Protein AF-B9LWJ5-F1 (afdb_monomer)

Radius of gyration: 24.06 Å; Cα contacts (8 Å, |Δi|>4): 286; chains: 1; bounding box: 57×57×71 Å

Solvent-accessible surface area (backbone atoms only — not comparable to full-atom values): 15628 Å² total; per-residue (Å²): 132,83,80,81,81,70,83,73,78,90,60,76,32,55,56,44,36,52,49,32,32,50,30,32,51,52,7,50,49,37,46,54,51,32,52,76,69,47,46,70,76,72,79,38,64,65,63,62,52,48,53,19,50,50,33,27,50,53,16,61,70,31,36,63,52,26,12,52,21,36,21,54,33,26,44,52,42,43,75,39,99,45,87,47,75,51,59,27,65,60,48,17,54,45,47,45,52,46,26,52,48,20,44,74,75,65,76,42,66,42,48,47,63,53,37,49,56,51,51,52,52,56,54,60,32,61,63,61,71,80,73,71,74,82,82,69,88,75,90,76,81,77,81,84,72,83,78,84,80,73,73,79,75,90,72,72,65,76,33,57,55,39,39,49,51,46,51,53,54,47,55,54,37,51,52,40,51,52,51,44,70,71,63,37,64,92,76,47,53,84,87,43,97,53,34,65,56,46,49,53,47,51,53,48,40,52,54,42,55,52,49,48,67,63,32,34,58,43,25,23,52,19,45,41,52,29,46,54,41,41,49,70,35,89,90,42,100,53,70,67,60,83,60,61,52,49,49,37,20,50,39,28,49,48,18,80,80,41,62,73,36,37,60,60,21,48,53,47,48,52,54,48,52,54,53,47,35,75,67,72,43,75,131

Structure (mmCIF, N/CA/C/O backbone):
data_AF-B9LWJ5-F1
#
_entry.id   AF-B9LWJ5-F1
#
loop_
_atom_site.group_PDB
_atom_site.id
_atom_site.type_symbol
_atom_site.label_atom_id
_atom_site.label_alt_id
_atom_site.label_comp_id
_atom_site.label_asym_id
_atom_site.label_entity_id
_atom_site.label_seq_id
_atom_site.pdbx_PDB_ins_code
_atom_site.Cartn_x
_atom_site.Cartn_y
_atom_site.Cartn_z
_atom_site.occupancy
_atom_site.B_iso_or_equiv
_atom_site.auth_seq_id
_atom_site.auth_comp_id
_atom_site.auth_asym_id
_atom_site.auth_atom_id
_atom_site.pdbx_PDB_model_num
ATOM 1 N N . MET A 1 1 ? -9.017 26.280 38.009 1.00 47.59 1 MET A N 1
ATOM 2 C CA . MET A 1 1 ? -8.284 25.833 36.803 1.00 47.59 1 MET A CA 1
ATOM 3 C C . MET A 1 1 ? -9.255 25.052 35.931 1.00 47.59 1 MET A C 1
ATOM 5 O O . MET A 1 1 ? -9.563 23.915 36.264 1.00 47.59 1 MET A O 1
ATOM 9 N N . SER A 1 2 ? -9.802 25.686 34.892 1.00 48.81 2 SER A N 1
ATOM 10 C CA . SER A 1 2 ? -10.657 25.013 33.906 1.00 48.81 2 SER A CA 1
ATOM 11 C C . SER A 1 2 ? -9.801 24.045 33.083 1.00 48.81 2 SER A C 1
ATOM 13 O O . SER A 1 2 ? -8.730 24.425 32.603 1.00 48.81 2 SER A O 1
ATOM 15 N N . LYS A 1 3 ? -10.220 22.778 32.976 1.00 46.12 3 LYS A N 1
ATOM 16 C CA . LYS A 1 3 ? -9.583 21.806 32.081 1.00 46.12 3 LYS A CA 1
ATOM 17 C C . LYS A 1 3 ? -9.910 22.228 30.653 1.00 46.12 3 LYS A C 1
ATOM 19 O O . LYS A 1 3 ? -11.057 22.170 30.232 1.00 46.12 3 LYS A O 1
ATOM 24 N N . MET A 1 4 ? -8.883 22.651 29.927 1.00 43.28 4 MET A N 1
ATOM 25 C CA . MET A 1 4 ? -8.963 22.985 28.511 1.00 43.28 4 MET A CA 1
ATOM 26 C C . MET A 1 4 ? -9.326 21.709 27.731 1.00 43.28 4 MET A C 1
ATOM 28 O O . MET A 1 4 ? -8.464 20.869 27.464 1.00 43.28 4 MET A O 1
ATOM 32 N N . ASN A 1 5 ? -10.610 21.527 27.417 1.00 50.06 5 ASN A N 1
ATOM 33 C CA . ASN A 1 5 ? -11.071 20.448 26.549 1.00 50.06 5 ASN A CA 1
ATOM 34 C C . ASN A 1 5 ? -10.672 20.798 25.115 1.00 50.06 5 ASN A C 1
ATOM 36 O O . ASN A 1 5 ? -11.413 21.428 24.368 1.00 50.06 5 ASN A O 1
ATOM 40 N N . THR A 1 6 ? -9.453 20.420 24.743 1.00 54.09 6 THR A N 1
ATOM 41 C CA . THR A 1 6 ? -9.037 20.452 23.344 1.00 54.09 6 THR A CA 1
ATOM 42 C C . THR A 1 6 ? -9.902 19.459 22.575 1.00 54.09 6 THR A C 1
ATOM 44 O O . THR A 1 6 ? -9.922 18.269 22.892 1.00 54.09 6 THR A O 1
ATOM 47 N N . ILE A 1 7 ? -10.647 19.941 21.576 1.00 58.06 7 ILE A N 1
ATOM 48 C CA . ILE A 1 7 ? -11.345 19.065 20.633 1.00 58.06 7 ILE A CA 1
ATOM 49 C C . ILE A 1 7 ? -10.263 18.308 19.872 1.00 58.06 7 ILE A C 1
ATOM 51 O O . ILE A 1 7 ? -9.593 18.849 18.990 1.00 58.06 7 ILE A O 1
ATOM 55 N N . ARG A 1 8 ? -10.035 17.057 20.268 1.00 61.31 8 ARG A N 1
ATOM 56 C CA . ARG A 1 8 ? -9.020 16.216 19.654 1.00 61.31 8 ARG A CA 1
ATOM 57 C C . ARG A 1 8 ? -9.641 15.523 18.454 1.00 61.31 8 ARG A C 1
ATOM 59 O O . ARG A 1 8 ? -10.481 14.640 18.591 1.00 61.31 8 ARG A O 1
ATOM 66 N N . LEU A 1 9 ? -9.237 15.950 17.264 1.00 72.56 9 LEU A N 1
ATOM 67 C CA . LEU A 1 9 ? -9.574 15.251 16.034 1.00 72.56 9 LEU A CA 1
ATOM 68 C C . LEU A 1 9 ? -8.760 13.944 15.966 1.00 72.56 9 LEU A C 1
ATOM 70 O O . LEU A 1 9 ? -7.665 13.915 15.400 1.00 72.56 9 LEU A O 1
ATOM 74 N N . ASP A 1 10 ? -9.288 12.870 16.556 1.00 76.25 10 ASP A N 1
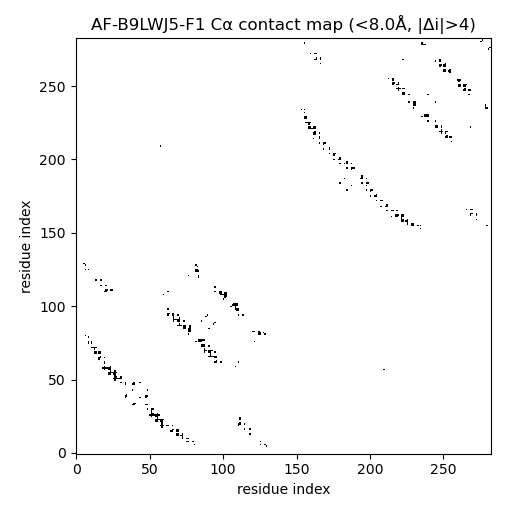ATOM 75 C CA . ASP A 1 10 ? -8.662 11.539 16.611 1.00 76.25 10 ASP A CA 1
ATOM 76 C C . ASP A 1 10 ? -8.815 10.776 15.276 1.00 76.25 10 ASP A C 1
ATOM 78 O O . ASP A 1 10 ? -9.355 9.675 15.191 1.00 76.25 10 ASP A O 1
ATOM 82 N N . SER A 1 11 ? -8.317 11.360 14.187 1.00 81.38 11 SER A N 1
ATOM 83 C CA . SER A 1 11 ? -8.122 10.651 12.920 1.00 81.38 11 SER A CA 1
ATOM 84 C C . SER A 1 11 ? -6.639 10.595 12.608 1.00 81.38 11 SER A C 1
ATOM 86 O O . SER A 1 11 ? -6.012 11.638 12.456 1.00 81.38 11 SER A O 1
ATOM 88 N N . ASN A 1 12 ? -6.092 9.388 12.455 1.00 90.06 12 ASN A N 1
ATOM 89 C CA . ASN A 1 12 ? -4.723 9.154 11.981 1.00 90.06 12 ASN A CA 1
ATOM 90 C C . ASN A 1 12 ? -4.654 8.980 10.452 1.00 90.06 12 ASN A C 1
ATOM 92 O O . ASN A 1 12 ? -3.578 8.788 9.893 1.00 90.06 12 ASN A O 1
ATOM 96 N N . TRP A 1 13 ? -5.785 9.052 9.747 1.00 91.00 13 TRP A N 1
ATOM 97 C CA . TRP A 1 13 ? -5.831 8.849 8.296 1.00 91.00 13 TRP A CA 1
ATOM 98 C C . TRP A 1 13 ? -5.059 9.919 7.512 1.00 91.00 13 TRP A C 1
ATOM 100 O O . TRP A 1 13 ? -4.583 9.648 6.410 1.00 91.00 13 TRP A O 1
ATOM 110 N N . TRP A 1 14 ? -4.835 11.096 8.105 1.00 92.19 14 TRP A N 1
ATOM 111 C CA . TRP A 1 14 ? -4.021 12.160 7.515 1.00 92.19 14 TRP A CA 1
ATOM 112 C C . TRP A 1 14 ? -2.577 11.738 7.182 1.00 92.19 14 TRP A C 1
ATOM 114 O O . TRP A 1 14 ? -1.989 12.314 6.269 1.00 92.19 14 TRP A O 1
ATOM 124 N N . TYR A 1 15 ? -2.003 10.715 7.835 1.00 89.06 15 TYR A N 1
ATOM 125 C CA . TYR A 1 15 ? -0.685 10.191 7.446 1.00 89.06 15 TYR A CA 1
ATOM 126 C C . TYR A 1 15 ? -0.703 9.632 6.019 1.00 89.06 15 TYR A C 1
ATOM 128 O O . TYR A 1 15 ? 0.190 9.922 5.225 1.00 89.06 15 TYR A O 1
ATOM 136 N N . GLY A 1 16 ? -1.754 8.889 5.662 1.00 85.25 16 GLY A N 1
ATOM 137 C CA . GLY A 1 16 ? -1.937 8.371 4.305 1.00 85.25 16 GLY A CA 1
ATOM 138 C C . GLY A 1 16 ? -2.254 9.459 3.276 1.00 85.25 16 GLY A C 1
ATOM 139 O O . GLY A 1 16 ? -2.036 9.254 2.087 1.00 85.25 16 GLY A O 1
ATOM 140 N N . VAL A 1 17 ? -2.698 10.635 3.730 1.00 92.81 17 VAL A N 1
ATOM 141 C CA . VAL A 1 17 ? -2.830 11.840 2.897 1.00 92.81 17 VAL A CA 1
ATOM 142 C C . VAL A 1 17 ? -1.467 12.506 2.664 1.00 92.81 17 VAL A C 1
ATOM 144 O O . VAL A 1 17 ? -1.194 12.978 1.566 1.00 92.81 17 VAL A O 1
ATOM 147 N N . ALA A 1 18 ? -0.601 12.544 3.678 1.00 92.62 18 ALA A N 1
ATOM 148 C CA . ALA A 1 18 ? 0.668 13.272 3.634 1.00 92.62 18 ALA A CA 1
ATOM 149 C C . ALA A 1 18 ? 1.831 12.488 3.001 1.00 92.62 18 ALA A C 1
ATOM 151 O O . ALA A 1 18 ? 2.700 13.089 2.375 1.00 92.62 18 ALA A O 1
ATOM 152 N N . ILE A 1 19 ? 1.876 11.161 3.149 1.00 88.06 19 ILE A N 1
ATOM 153 C CA . ILE A 1 19 ? 3.013 10.343 2.689 1.00 88.06 19 ILE A CA 1
ATOM 154 C C . ILE A 1 19 ? 3.155 10.325 1.154 1.00 88.06 19 ILE A C 1
ATOM 156 O O . ILE A 1 19 ? 4.244 10.632 0.666 1.00 88.06 19 ILE A O 1
ATOM 160 N N . PRO A 1 20 ? 2.107 10.017 0.363 1.00 87.56 20 PRO A N 1
ATOM 161 C CA . PRO A 1 20 ? 2.232 9.940 -1.094 1.00 87.56 20 PRO A CA 1
ATOM 162 C C . PRO A 1 20 ? 2.747 11.227 -1.776 1.00 87.56 20 PRO A C 1
ATOM 164 O O . PRO A 1 20 ? 3.655 11.112 -2.600 1.00 87.56 20 PRO A O 1
ATOM 167 N N . PRO A 1 21 ? 2.284 12.450 -1.430 1.00 86.62 21 PRO A N 1
ATOM 168 C CA . PRO A 1 21 ? 2.797 13.673 -2.055 1.00 86.62 21 PRO A CA 1
ATOM 169 C C . PRO A 1 21 ? 4.237 13.990 -1.635 1.00 86.62 21 PRO A C 1
ATOM 171 O O . PRO A 1 21 ? 4.986 14.565 -2.419 1.00 86.62 21 PRO A O 1
ATOM 174 N N . VAL A 1 22 ? 4.662 13.598 -0.427 1.00 87.31 22 VAL A N 1
ATOM 175 C CA . VAL A 1 22 ? 6.069 13.725 -0.012 1.00 87.31 22 VAL A CA 1
ATOM 176 C C . VAL A 1 22 ? 6.956 12.809 -0.851 1.00 87.31 22 VAL A C 1
ATOM 178 O O . VAL A 1 22 ? 8.000 13.250 -1.324 1.00 87.31 22 VAL A O 1
ATOM 181 N N . LEU A 1 23 ? 6.536 11.563 -1.090 1.00 83.81 23 LEU A N 1
ATOM 182 C CA . LEU A 1 23 ? 7.259 10.643 -1.973 1.00 83.81 23 LEU A CA 1
ATOM 183 C C . LEU A 1 23 ? 7.333 11.182 -3.406 1.00 83.81 23 LEU A C 1
ATOM 185 O O . LEU A 1 23 ? 8.392 11.130 -4.027 1.00 83.81 23 LEU A O 1
ATOM 189 N N . GLU A 1 24 ? 6.244 11.765 -3.909 1.00 86.12 24 GLU A N 1
ATOM 190 C CA . GLU A 1 24 ? 6.237 12.415 -5.219 1.00 86.12 24 GLU A CA 1
ATOM 191 C C . GLU A 1 24 ? 7.237 13.581 -5.288 1.00 86.12 24 GLU A C 1
ATOM 193 O O . GLU A 1 24 ? 8.034 13.648 -6.223 1.00 86.12 24 GLU A O 1
ATOM 198 N N . LEU A 1 25 ? 7.260 14.460 -4.279 1.00 86.69 25 LEU A N 1
ATOM 199 C CA . LEU A 1 25 ? 8.201 15.584 -4.211 1.00 86.69 25 LEU A CA 1
ATOM 200 C C . LEU A 1 25 ? 9.658 15.123 -4.111 1.00 86.69 25 LEU A C 1
ATOM 202 O O . LEU A 1 25 ? 10.519 15.667 -4.801 1.00 86.69 25 LEU A O 1
ATOM 206 N N . VAL A 1 26 ? 9.945 14.124 -3.273 1.00 82.69 26 VAL A N 1
ATOM 207 C CA . VAL A 1 26 ? 11.302 13.586 -3.096 1.00 82.69 26 VAL A CA 1
ATOM 208 C C . VAL A 1 26 ? 11.767 12.869 -4.362 1.00 82.69 26 VAL A C 1
ATOM 210 O O . VAL A 1 26 ? 12.881 13.105 -4.826 1.00 82.69 26 VAL A O 1
ATOM 213 N N . GLY A 1 27 ? 10.915 12.030 -4.954 1.00 85.31 27 GLY A N 1
ATOM 214 C CA . GLY A 1 27 ? 11.225 11.307 -6.183 1.00 85.31 27 GLY A CA 1
ATOM 215 C C . GLY A 1 27 ? 11.389 12.237 -7.382 1.00 85.31 27 GLY A C 1
ATOM 216 O O . GLY A 1 27 ? 12.428 12.231 -8.039 1.00 85.31 27 GLY A O 1
ATOM 217 N N . GLY A 1 28 ? 10.401 13.097 -7.636 1.00 85.06 28 GLY A N 1
ATOM 218 C CA . GLY A 1 28 ? 10.436 14.067 -8.731 1.00 85.06 28 GLY A CA 1
ATOM 219 C C . GLY A 1 28 ? 11.565 15.088 -8.574 1.00 85.06 28 GLY A C 1
ATOM 220 O O . GLY A 1 28 ? 12.318 15.332 -9.518 1.00 85.06 28 GLY A O 1
ATOM 221 N N . GLY A 1 29 ? 11.747 15.630 -7.367 1.00 82.94 29 GLY A N 1
ATOM 222 C CA . GLY A 1 29 ? 12.848 16.537 -7.045 1.00 82.94 29 GLY A CA 1
ATOM 223 C C . GLY A 1 29 ? 14.217 15.882 -7.228 1.00 82.94 29 GLY A C 1
ATOM 224 O O . GLY A 1 29 ? 15.104 16.485 -7.829 1.00 82.94 29 GLY A O 1
ATOM 225 N N . GLY A 1 30 ? 14.374 14.628 -6.793 1.00 81.56 30 GLY A N 1
ATOM 226 C CA . GLY A 1 30 ? 15.604 13.861 -6.981 1.00 81.56 30 GLY A CA 1
ATOM 227 C C . GLY A 1 30 ? 15.965 13.663 -8.455 1.00 81.56 30 GLY A C 1
ATOM 228 O O . GLY A 1 30 ? 17.116 13.882 -8.827 1.00 81.56 30 GLY A O 1
ATOM 229 N N . ILE A 1 31 ? 14.986 13.339 -9.312 1.00 84.06 31 ILE A N 1
ATOM 230 C CA . ILE A 1 31 ? 15.198 13.222 -10.767 1.00 84.06 31 ILE A CA 1
ATOM 231 C C . ILE A 1 31 ? 15.621 14.569 -11.366 1.00 84.06 31 ILE A C 1
ATOM 233 O O . ILE A 1 31 ? 16.576 14.626 -12.140 1.00 84.06 31 ILE A O 1
ATOM 237 N N . LEU A 1 32 ? 14.943 15.663 -11.000 1.00 86.12 32 LEU A N 1
ATOM 238 C CA . LEU A 1 32 ? 15.256 17.001 -11.513 1.00 86.12 32 LEU A CA 1
ATOM 239 C C . LEU A 1 32 ? 16.662 17.462 -11.114 1.00 86.12 32 LEU A C 1
ATOM 241 O O . LEU A 1 32 ? 17.387 18.011 -11.946 1.00 86.12 32 LEU A O 1
ATOM 245 N N . VAL A 1 33 ? 17.057 17.233 -9.860 1.00 83.25 33 VAL A N 1
ATOM 246 C CA . VAL A 1 33 ? 18.401 17.556 -9.364 1.00 83.25 33 VAL A CA 1
ATOM 247 C C . VAL A 1 33 ? 19.451 16.708 -10.079 1.00 83.25 33 VAL A C 1
ATOM 249 O O . VAL A 1 33 ? 20.421 17.263 -10.591 1.00 83.25 33 VAL A O 1
ATOM 252 N N . ALA A 1 34 ? 19.241 15.392 -10.187 1.00 81.56 34 ALA A N 1
ATOM 253 C CA . ALA A 1 34 ? 20.162 14.499 -10.888 1.00 81.56 34 ALA A CA 1
ATOM 254 C C . ALA A 1 34 ? 20.340 14.897 -12.363 1.00 81.56 34 ALA A C 1
ATOM 256 O O . ALA A 1 34 ? 21.464 14.933 -12.861 1.00 81.56 34 ALA A O 1
ATOM 257 N N . GLY A 1 35 ? 19.250 15.266 -13.042 1.00 83.31 35 GLY A N 1
ATOM 258 C CA . GLY A 1 35 ? 19.292 15.764 -14.415 1.00 83.31 35 GLY A CA 1
ATOM 259 C C . GLY A 1 35 ? 20.057 17.082 -14.548 1.00 83.31 35 GLY A C 1
ATOM 260 O O . GLY A 1 35 ? 20.912 17.203 -15.422 1.00 83.31 35 GLY A O 1
ATOM 261 N N . ARG A 1 36 ? 19.810 18.057 -13.660 1.00 86.38 36 ARG A N 1
ATOM 262 C CA . ARG A 1 36 ? 20.513 19.357 -13.677 1.00 86.38 36 ARG A CA 1
ATOM 263 C C . ARG A 1 36 ? 22.007 19.244 -13.399 1.00 86.38 36 ARG A C 1
ATOM 265 O O . ARG A 1 36 ? 22.771 20.053 -13.911 1.00 86.38 36 ARG A O 1
ATOM 272 N N . LEU A 1 37 ? 22.413 18.269 -12.592 1.00 85.62 37 LEU A N 1
ATOM 273 C CA . LEU A 1 37 ? 23.815 18.015 -12.270 1.00 85.62 37 LEU A CA 1
ATOM 274 C C . LEU A 1 37 ? 24.537 17.169 -13.335 1.00 85.62 37 LEU A C 1
ATOM 276 O O . LEU A 1 37 ? 25.689 16.809 -13.126 1.00 85.62 37 LEU A O 1
ATOM 280 N N . GLY A 1 38 ? 23.873 16.814 -14.443 1.00 82.94 38 GLY A N 1
ATOM 281 C CA . GLY A 1 38 ? 24.451 15.966 -15.493 1.00 82.94 38 GLY A CA 1
ATOM 282 C C . GLY A 1 38 ? 24.614 14.495 -15.095 1.00 82.94 38 GLY A C 1
ATOM 283 O O . GLY A 1 38 ? 25.039 13.679 -15.908 1.00 82.94 38 GLY A O 1
ATOM 284 N N . LEU A 1 39 ? 24.197 14.112 -13.882 1.00 80.00 39 LEU A N 1
ATOM 285 C CA . LEU A 1 39 ? 24.422 12.775 -13.327 1.00 80.00 39 LEU A CA 1
ATOM 286 C C . LEU A 1 39 ? 23.722 11.670 -14.117 1.00 80.00 39 LEU A C 1
ATOM 288 O O . LEU A 1 39 ? 24.104 10.524 -13.971 1.00 80.00 39 LEU A O 1
ATOM 292 N N . ILE A 1 40 ? 22.713 12.000 -14.930 1.00 74.62 40 ILE A N 1
ATOM 293 C CA . ILE A 1 40 ? 21.940 11.050 -15.745 1.00 74.62 40 ILE A CA 1
ATOM 294 C C . ILE A 1 40 ? 22.639 10.728 -17.082 1.00 74.62 40 ILE A C 1
ATOM 296 O O . ILE A 1 40 ? 22.390 9.670 -17.654 1.00 74.62 40 ILE A O 1
ATOM 300 N N . GLN A 1 41 ? 23.510 11.610 -17.587 1.00 74.44 41 GLN A N 1
ATOM 301 C CA . GLN A 1 41 ? 24.093 11.497 -18.934 1.00 74.44 41 GLN A CA 1
ATOM 302 C C . GLN A 1 41 ? 25.464 10.791 -18.953 1.00 74.44 41 GLN A C 1
ATOM 304 O O . GLN A 1 41 ? 25.787 10.129 -19.937 1.00 74.44 41 GLN A O 1
ATOM 309 N N . ASP A 1 42 ? 26.220 10.827 -17.851 1.00 60.59 42 ASP A N 1
ATOM 310 C CA . ASP A 1 42 ? 27.640 10.426 -17.821 1.00 60.59 42 ASP A CA 1
ATOM 311 C C . ASP A 1 42 ? 27.905 9.006 -17.285 1.00 60.59 42 ASP A C 1
ATOM 313 O O . ASP A 1 42 ? 28.755 8.793 -16.422 1.00 60.59 42 ASP A O 1
ATOM 317 N N . GLY A 1 43 ? 27.174 7.991 -17.758 1.00 57.78 43 GLY A N 1
ATOM 318 C CA . GLY A 1 43 ? 27.346 6.626 -17.224 1.00 57.78 43 GLY A CA 1
ATOM 319 C C . GLY A 1 43 ? 26.957 6.529 -15.742 1.00 57.78 43 GLY A C 1
ATOM 320 O O . GLY A 1 43 ? 27.577 5.796 -14.972 1.00 57.78 43 GLY A O 1
ATOM 321 N N . ALA A 1 44 ? 25.938 7.314 -15.376 1.00 58.12 44 ALA A N 1
ATOM 322 C CA . ALA A 1 44 ? 25.303 7.426 -14.072 1.00 58.12 44 ALA A CA 1
ATOM 323 C C . ALA A 1 44 ? 25.393 6.144 -13.240 1.00 58.12 44 ALA A C 1
ATOM 325 O O . ALA A 1 44 ? 24.967 5.077 -13.692 1.00 58.12 44 ALA A O 1
ATOM 326 N N . ASN A 1 45 ? 25.835 6.256 -11.981 1.00 72.94 45 ASN A N 1
ATOM 327 C CA . ASN A 1 45 ? 25.589 5.194 -11.009 1.00 72.94 45 ASN A CA 1
ATOM 328 C C . ASN A 1 45 ? 24.081 4.880 -11.046 1.00 72.94 45 ASN A C 1
ATOM 330 O O . ASN A 1 45 ? 23.300 5.794 -10.764 1.00 72.94 45 ASN A O 1
ATOM 334 N N . PRO A 1 46 ? 23.655 3.640 -11.357 1.00 69.38 46 PRO A N 1
ATOM 335 C CA . PRO A 1 46 ? 22.243 3.290 -11.507 1.00 69.38 46 PRO A CA 1
ATOM 336 C C . PRO A 1 46 ? 21.372 3.759 -10.335 1.00 69.38 46 PRO A C 1
ATOM 338 O O . PRO A 1 46 ? 20.211 4.116 -10.521 1.00 69.38 46 PRO A O 1
ATOM 341 N N . LEU A 1 47 ? 21.945 3.846 -9.130 1.00 68.94 47 LEU A N 1
ATOM 342 C CA . LEU A 1 47 ? 21.272 4.329 -7.924 1.00 68.94 47 LEU A CA 1
ATOM 343 C C . LEU A 1 47 ? 20.779 5.783 -8.019 1.00 68.94 47 LEU A C 1
ATOM 345 O O . LEU A 1 47 ? 19.756 6.105 -7.419 1.00 68.94 47 LEU A O 1
ATOM 349 N N . THR A 1 48 ? 21.450 6.646 -8.790 1.00 74.00 48 THR A N 1
ATOM 350 C CA . THR A 1 48 ? 21.062 8.064 -8.960 1.00 74.00 48 THR A CA 1
ATOM 351 C C . THR A 1 48 ? 19.737 8.247 -9.694 1.00 74.00 48 THR A C 1
ATOM 353 O O . THR A 1 48 ? 19.062 9.249 -9.477 1.00 74.00 48 THR A O 1
ATOM 356 N N . ILE A 1 49 ? 19.329 7.271 -10.507 1.00 73.25 49 ILE A N 1
ATOM 357 C CA . ILE A 1 49 ? 18.032 7.265 -11.198 1.00 73.25 49 ILE A CA 1
ATOM 358 C C . ILE A 1 49 ? 17.063 6.319 -10.489 1.00 73.25 49 ILE A C 1
ATOM 360 O O . ILE A 1 49 ? 15.888 6.645 -10.327 1.00 73.25 49 ILE A O 1
ATOM 364 N N . LEU A 1 50 ? 17.553 5.164 -10.026 1.00 72.38 50 LEU A N 1
ATOM 365 C CA . LEU A 1 50 ? 16.716 4.143 -9.403 1.00 72.38 50 LEU A CA 1
ATOM 366 C C . LEU A 1 50 ? 16.070 4.629 -8.108 1.00 72.38 50 LEU A C 1
ATOM 368 O O . LEU A 1 50 ? 14.880 4.404 -7.937 1.00 72.38 50 LEU A O 1
ATOM 372 N N . VAL A 1 51 ? 16.795 5.306 -7.210 1.00 75.06 51 VAL A N 1
ATOM 373 C CA . VAL A 1 51 ? 16.218 5.736 -5.922 1.00 75.06 51 VAL A CA 1
ATOM 374 C C . VAL A 1 51 ? 15.142 6.818 -6.112 1.00 75.06 51 VAL A C 1
ATOM 376 O O . VAL A 1 51 ? 14.025 6.633 -5.615 1.00 75.06 51 VAL A O 1
ATOM 379 N N . PRO A 1 52 ? 15.390 7.913 -6.859 1.00 74.88 52 PRO A N 1
ATOM 380 C CA . PRO A 1 52 ? 14.351 8.906 -7.125 1.00 74.88 52 PRO A CA 1
ATOM 381 C C . PRO A 1 52 ? 13.196 8.347 -7.963 1.00 74.88 52 PRO A C 1
ATOM 383 O O . PRO A 1 52 ? 12.034 8.601 -7.649 1.00 74.88 52 PRO A O 1
ATOM 386 N N . GLY A 1 53 ? 13.498 7.528 -8.977 1.00 77.50 53 GLY A N 1
ATOM 387 C CA . GLY A 1 53 ? 12.495 6.861 -9.807 1.00 77.50 53 GLY A CA 1
ATOM 388 C C . GLY A 1 53 ? 11.599 5.924 -9.000 1.00 77.50 53 GLY A C 1
ATOM 389 O O . GLY A 1 53 ? 10.379 5.990 -9.118 1.00 77.50 53 GLY A O 1
ATOM 390 N N . PHE A 1 54 ? 12.182 5.113 -8.115 1.00 77.56 54 PHE A N 1
ATOM 391 C CA . PHE A 1 54 ? 11.449 4.245 -7.192 1.00 77.56 54 PHE A CA 1
ATOM 392 C C . PHE A 1 54 ? 10.540 5.055 -6.267 1.00 77.56 54 PHE A C 1
ATOM 394 O O . PHE A 1 54 ? 9.372 4.717 -6.097 1.00 77.56 54 PHE A O 1
ATOM 401 N N . THR A 1 55 ? 11.058 6.147 -5.700 1.00 75.56 55 THR A N 1
ATOM 402 C CA . THR A 1 55 ? 10.298 7.008 -4.783 1.00 75.56 55 THR A CA 1
ATOM 403 C C . THR A 1 55 ? 9.114 7.669 -5.498 1.00 75.56 55 THR A C 1
ATOM 405 O O . THR A 1 55 ? 8.000 7.672 -4.973 1.00 75.56 55 THR A O 1
ATOM 408 N N . LEU A 1 56 ? 9.324 8.156 -6.726 1.00 80.38 56 LEU A N 1
ATOM 409 C CA . LEU A 1 56 ? 8.273 8.752 -7.552 1.00 80.38 56 LEU A CA 1
ATOM 410 C C . LEU A 1 56 ? 7.191 7.726 -7.916 1.00 80.38 56 LEU A C 1
ATOM 412 O O . LEU A 1 56 ? 5.999 7.998 -7.768 1.00 80.38 56 LEU A O 1
ATOM 416 N N . LEU A 1 57 ? 7.604 6.533 -8.350 1.00 79.19 57 LEU A N 1
ATOM 417 C CA . LEU A 1 57 ? 6.688 5.438 -8.660 1.00 79.19 57 LEU A CA 1
ATOM 418 C C . LEU A 1 57 ? 5.879 5.025 -7.428 1.00 79.19 57 LEU A C 1
ATOM 420 O O . LEU A 1 57 ? 4.664 4.878 -7.526 1.00 79.19 57 LEU A O 1
ATOM 424 N N . ALA A 1 58 ? 6.514 4.901 -6.260 1.00 78.62 58 ALA A N 1
ATOM 425 C CA . ALA A 1 58 ? 5.819 4.600 -5.011 1.00 78.62 58 ALA A CA 1
ATOM 426 C C . ALA A 1 58 ? 4.732 5.643 -4.690 1.00 78.62 58 ALA A C 1
ATOM 428 O O . ALA A 1 58 ? 3.621 5.264 -4.326 1.00 78.62 58 ALA A O 1
ATOM 429 N N . GLY A 1 59 ? 5.008 6.938 -4.890 1.00 79.00 59 GLY A N 1
ATOM 430 C CA . GLY A 1 59 ? 4.008 8.004 -4.746 1.00 79.00 59 GLY A CA 1
ATOM 431 C C . GLY A 1 59 ? 2.798 7.818 -5.672 1.00 79.00 59 GLY A C 1
ATOM 432 O O . GLY A 1 59 ? 1.657 7.877 -5.212 1.00 79.00 59 GLY A O 1
ATOM 433 N N . LEU A 1 60 ? 3.037 7.502 -6.950 1.00 81.31 60 LEU A N 1
ATOM 434 C CA . LEU A 1 60 ? 1.980 7.240 -7.937 1.00 81.31 60 LEU A CA 1
ATOM 435 C C . LEU A 1 60 ? 1.141 6.001 -7.585 1.00 81.31 60 LEU A C 1
ATOM 437 O O . LEU A 1 60 ? -0.086 6.035 -7.668 1.00 81.31 60 LEU A O 1
ATOM 441 N N . PHE A 1 61 ? 1.768 4.909 -7.144 1.00 77.44 61 PHE A N 1
ATOM 442 C CA . PHE A 1 61 ? 1.037 3.693 -6.759 1.00 77.44 61 PHE A CA 1
ATOM 443 C C . PHE A 1 61 ? 0.214 3.854 -5.491 1.00 77.44 61 PHE A C 1
ATOM 445 O O . PHE A 1 61 ? -0.753 3.119 -5.291 1.00 77.44 61 PHE A O 1
ATOM 452 N N . LEU A 1 62 ? 0.559 4.822 -4.648 1.00 83.75 62 LEU A N 1
ATOM 453 C CA . LEU A 1 62 ? -0.217 5.138 -3.464 1.00 83.75 62 LEU A CA 1
ATOM 454 C C . LEU A 1 62 ? -1.413 6.054 -3.754 1.00 83.75 62 LEU A C 1
ATOM 456 O O . LEU A 1 62 ? -2.144 6.338 -2.815 1.00 83.75 62 LEU A O 1
ATOM 460 N N . ILE A 1 63 ? -1.698 6.456 -5.003 1.00 85.62 63 ILE A N 1
ATOM 461 C CA . ILE A 1 63 ? -2.903 7.244 -5.349 1.00 85.62 63 ILE A CA 1
ATOM 462 C C . ILE A 1 63 ? -4.211 6.611 -4.817 1.00 85.62 63 ILE A C 1
ATOM 464 O O . ILE A 1 63 ? -5.016 7.332 -4.225 1.00 85.62 63 ILE A O 1
ATOM 468 N N . PRO A 1 64 ? -4.467 5.291 -4.943 1.00 83.06 64 PRO A N 1
ATOM 469 C CA . PRO A 1 64 ? -5.682 4.693 -4.385 1.00 83.06 64 PRO A CA 1
ATOM 470 C C . PRO A 1 64 ? -5.707 4.728 -2.852 1.00 83.06 64 PRO A C 1
ATOM 472 O O . PRO A 1 64 ? -6.752 4.971 -2.251 1.00 83.06 64 PRO A O 1
ATOM 475 N N . VAL A 1 65 ? -4.550 4.516 -2.214 1.00 84.12 65 VAL A N 1
ATOM 476 C CA . VAL A 1 65 ? -4.407 4.590 -0.751 1.00 84.12 65 VAL A CA 1
ATOM 477 C C . VAL A 1 65 ? -4.639 6.022 -0.276 1.00 84.12 65 VAL A C 1
ATOM 479 O O . VAL A 1 65 ? -5.422 6.231 0.643 1.00 84.12 65 VAL A O 1
ATOM 482 N N . PHE A 1 66 ? -4.042 7.002 -0.954 1.00 88.81 66 PHE A N 1
ATOM 483 C CA . PHE A 1 66 ? -4.265 8.430 -0.763 1.00 88.81 66 PHE A CA 1
ATOM 484 C C . PHE A 1 66 ? -5.757 8.759 -0.817 1.00 88.81 66 PHE A C 1
ATOM 486 O O . PHE A 1 66 ? -6.281 9.334 0.132 1.00 88.81 66 PHE A O 1
ATOM 493 N N . ALA A 1 67 ? -6.458 8.322 -1.866 1.00 90.62 67 ALA A N 1
ATOM 494 C CA . ALA A 1 67 ? -7.884 8.578 -2.037 1.00 90.62 67 ALA A CA 1
ATOM 495 C C . ALA A 1 67 ? -8.743 7.970 -0.915 1.00 90.62 67 ALA A C 1
ATOM 497 O O . ALA A 1 67 ? -9.641 8.633 -0.386 1.00 90.62 67 ALA A O 1
ATOM 498 N N . LEU A 1 68 ? -8.448 6.732 -0.502 1.00 86.81 68 LEU A N 1
ATOM 499 C CA . LEU A 1 68 ? -9.131 6.078 0.618 1.00 86.81 68 LEU A CA 1
ATOM 500 C C . LEU A 1 68 ? -8.859 6.791 1.945 1.00 86.81 68 LEU A C 1
ATOM 502 O O . LEU A 1 68 ? -9.795 7.083 2.689 1.00 86.81 68 LEU A O 1
ATOM 506 N N . CYS A 1 69 ? -7.597 7.100 2.241 1.00 90.81 69 CYS A N 1
ATOM 507 C CA . CYS A 1 69 ? -7.220 7.819 3.453 1.00 90.81 69 CYS A CA 1
ATOM 508 C C . CYS A 1 69 ? -7.871 9.200 3.503 1.00 90.81 69 CYS A C 1
ATOM 510 O O . CYS A 1 69 ? -8.379 9.596 4.546 1.00 90.81 69 CYS A O 1
ATOM 512 N N . LEU A 1 70 ? -7.927 9.900 2.375 1.00 94.62 70 LEU A N 1
ATOM 513 C CA . LEU A 1 70 ? -8.554 11.206 2.273 1.00 94.62 70 LEU A CA 1
ATOM 514 C C . LEU A 1 70 ? -10.082 11.123 2.436 1.00 94.62 70 LEU A C 1
ATOM 516 O O . LEU A 1 70 ? -10.667 11.971 3.102 1.00 94.62 70 LEU A O 1
ATOM 520 N N . PHE A 1 71 ? -10.735 10.078 1.912 1.00 94.38 71 PHE A N 1
ATOM 521 C CA . PHE A 1 71 ? -12.157 9.812 2.163 1.00 94.38 71 PHE A CA 1
ATOM 522 C C . PHE A 1 71 ? -12.446 9.575 3.651 1.00 94.38 71 PHE A C 1
ATOM 524 O O . PHE A 1 71 ? -13.358 10.190 4.209 1.00 94.38 71 PHE A O 1
ATOM 531 N N . PHE A 1 72 ? -11.686 8.686 4.299 1.00 93.62 72 PHE A N 1
ATOM 532 C CA . PHE A 1 72 ? -11.899 8.350 5.708 1.00 93.62 72 PHE A CA 1
ATOM 533 C C . PHE A 1 72 ? -11.549 9.510 6.640 1.00 93.62 72 PHE A C 1
ATOM 535 O O . PHE A 1 72 ? -12.303 9.766 7.579 1.00 93.62 72 PHE A O 1
ATOM 542 N N . ASP A 1 73 ? -10.473 10.248 6.359 1.00 95.00 73 ASP A N 1
ATOM 543 C CA . ASP A 1 73 ? -10.132 11.449 7.121 1.00 95.00 73 ASP A CA 1
ATOM 544 C C . ASP A 1 73 ? -11.210 12.526 6.951 1.00 95.00 73 ASP A C 1
ATOM 546 O O . ASP A 1 73 ? -11.676 13.078 7.943 1.00 95.00 73 ASP A O 1
ATOM 550 N N . ALA A 1 74 ? -11.698 12.759 5.726 1.00 95.12 74 ALA A N 1
ATOM 551 C CA . ALA A 1 74 ? -12.753 13.741 5.473 1.00 95.12 74 ALA A CA 1
ATOM 552 C C . ALA A 1 74 ? -14.059 13.358 6.174 1.00 95.12 74 ALA A C 1
ATOM 554 O O . ALA A 1 74 ? -14.760 14.217 6.701 1.00 95.12 74 ALA A O 1
ATOM 555 N N . ARG A 1 75 ? -14.394 12.064 6.216 1.00 93.88 75 ARG A N 1
ATOM 556 C CA . ARG A 1 75 ? -15.550 11.575 6.973 1.00 93.88 75 ARG A CA 1
ATOM 557 C C . ARG A 1 75 ? -15.395 11.850 8.466 1.00 93.88 75 ARG A C 1
ATOM 559 O O . ARG A 1 75 ? -16.348 12.329 9.069 1.00 93.88 75 ARG A O 1
ATOM 566 N N . ALA A 1 76 ? -14.218 11.589 9.032 1.00 90.88 76 ALA A N 1
ATOM 567 C CA . ALA A 1 76 ? -13.942 11.861 10.439 1.00 90.88 76 ALA A CA 1
ATOM 568 C C . ALA A 1 76 ? -14.012 13.365 10.759 1.00 90.88 76 ALA A C 1
ATOM 570 O O . ALA A 1 76 ? -14.618 13.749 11.752 1.00 90.88 76 ALA A O 1
ATOM 571 N N . VAL A 1 77 ? -13.463 14.221 9.890 1.00 92.56 77 VAL A N 1
ATOM 572 C CA . VAL A 1 77 ? -13.551 15.685 10.036 1.00 92.56 77 VAL A CA 1
ATOM 573 C C . VAL A 1 77 ? -14.998 16.168 9.947 1.00 92.56 77 VAL A C 1
ATOM 575 O O . VAL A 1 77 ? -15.420 16.958 10.781 1.00 92.56 77 VAL A O 1
ATOM 578 N N . ASN A 1 78 ? -15.785 15.661 8.998 1.00 92.62 78 ASN A N 1
ATOM 579 C CA . ASN A 1 78 ? -17.200 16.022 8.859 1.00 92.62 78 ASN A CA 1
ATOM 580 C C . ASN A 1 78 ? -18.040 15.613 10.086 1.00 92.62 78 ASN A C 1
ATOM 582 O O . ASN A 1 78 ? -18.980 16.302 10.459 1.00 92.62 78 ASN A O 1
ATOM 586 N N . GLN A 1 79 ? -17.692 14.501 10.735 1.00 90.62 79 GLN A N 1
ATOM 587 C CA . GLN A 1 79 ? -18.353 14.043 11.963 1.00 90.62 79 GLN A CA 1
ATOM 588 C C . GLN A 1 79 ? -17.882 14.783 13.226 1.00 90.62 79 GLN A C 1
ATOM 590 O O . GLN A 1 79 ? -18.433 14.560 14.300 1.00 90.62 79 GLN A O 1
ATOM 595 N N . SER A 1 80 ? -16.862 15.634 13.118 1.00 85.44 80 SER A N 1
ATOM 596 C CA . SER A 1 80 ? -16.314 16.391 14.243 1.00 85.44 80 SER A CA 1
ATOM 597 C C . SER A 1 80 ? -16.916 17.796 14.324 1.00 85.44 80 SER A C 1
ATOM 599 O O . SER A 1 80 ? -17.267 18.381 13.301 1.00 85.44 80 SER A O 1
ATOM 601 N N . ASN A 1 81 ? -16.957 18.383 15.526 1.00 81.62 81 ASN A N 1
ATOM 602 C CA . ASN A 1 81 ? -17.422 19.760 15.770 1.00 81.62 81 ASN A CA 1
ATOM 603 C C . ASN A 1 81 ? -16.421 20.835 15.284 1.00 81.62 81 ASN A C 1
ATOM 605 O O . ASN A 1 81 ? -16.168 21.823 15.973 1.00 81.62 81 ASN A O 1
ATOM 609 N N . THR A 1 82 ? -15.798 20.638 14.121 1.00 82.00 82 THR A N 1
ATOM 610 C CA . THR A 1 82 ? -14.909 21.638 13.514 1.00 82.00 82 THR A CA 1
ATOM 611 C C . THR A 1 82 ? -15.698 22.604 12.637 1.00 82.00 82 THR A C 1
ATOM 613 O O . THR A 1 82 ? -16.789 22.300 12.161 1.00 82.00 82 THR A O 1
ATOM 616 N N . SER A 1 83 ? -15.134 23.785 12.382 1.00 86.69 83 SER A N 1
ATOM 617 C CA . SER A 1 83 ? -15.764 24.802 11.527 1.00 86.69 83 SER A CA 1
ATOM 618 C C . SER A 1 83 ? -15.815 24.419 10.041 1.00 86.69 83 SER A C 1
ATOM 620 O O . SER A 1 83 ? -16.474 25.091 9.247 1.00 86.69 83 SER A O 1
ATOM 622 N N . TRP A 1 84 ? -15.125 23.349 9.642 1.00 92.88 84 TRP A N 1
ATOM 623 C CA . TRP A 1 84 ? -15.063 22.888 8.263 1.00 92.88 84 TRP A CA 1
ATOM 624 C C . TRP A 1 84 ? -15.804 21.569 8.090 1.00 92.88 84 TRP A C 1
ATOM 626 O O . TRP A 1 84 ? -15.499 20.572 8.730 1.00 92.88 84 TRP A O 1
ATOM 636 N N . ASN A 1 85 ? -16.741 21.557 7.143 1.00 93.81 85 ASN A N 1
ATOM 637 C CA . ASN A 1 85 ? -17.525 20.383 6.785 1.00 93.81 85 ASN A CA 1
ATOM 638 C C . ASN A 1 85 ? -17.104 19.863 5.390 1.00 93.81 85 ASN A C 1
ATOM 640 O O . ASN A 1 85 ? -17.670 20.277 4.367 1.00 93.81 85 ASN A O 1
ATOM 644 N N . PRO A 1 86 ? -16.061 19.015 5.294 1.00 94.81 86 PRO A N 1
ATOM 645 C CA . PRO A 1 86 ? -15.674 18.403 4.030 1.00 94.81 86 PRO A CA 1
ATOM 646 C C . PRO A 1 86 ? -16.679 17.333 3.594 1.00 94.81 86 PRO 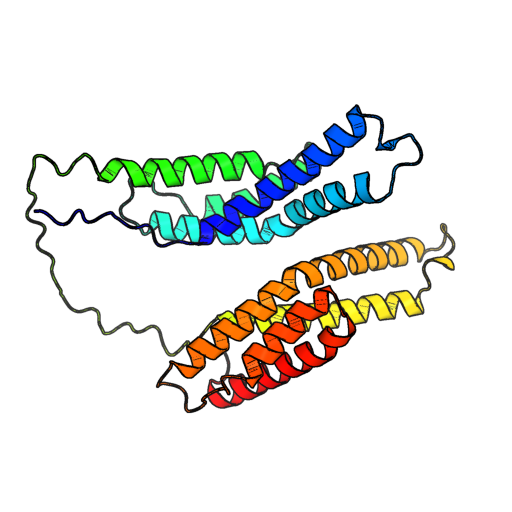A C 1
ATOM 648 O O . PRO A 1 86 ? -17.016 16.426 4.346 1.00 94.81 86 PRO A O 1
ATOM 651 N N . ARG A 1 87 ? -17.081 17.353 2.318 1.00 96.44 87 ARG A N 1
ATOM 652 C CA . ARG A 1 87 ? -17.867 16.263 1.715 1.00 96.44 87 ARG A CA 1
ATOM 653 C C . ARG A 1 87 ? -16.944 15.076 1.388 1.00 96.44 87 ARG A C 1
ATOM 655 O O . ARG A 1 87 ? -16.135 15.214 0.467 1.00 96.44 87 ARG A O 1
ATOM 662 N N . PRO A 1 88 ? -17.059 13.905 2.052 1.00 94.12 88 PRO A N 1
ATOM 663 C CA . PRO A 1 88 ? -16.077 12.824 1.903 1.00 94.12 88 PRO A CA 1
ATOM 664 C C . PRO A 1 88 ? -15.986 12.273 0.480 1.00 94.12 88 PRO A C 1
ATOM 666 O O . PRO A 1 88 ? -14.894 12.018 -0.011 1.00 94.12 88 PRO A O 1
ATOM 669 N N . VAL A 1 89 ? -17.123 12.154 -0.215 1.00 93.75 89 VAL A N 1
ATOM 670 C CA . VAL A 1 89 ? -17.180 11.655 -1.600 1.00 93.75 89 VAL A CA 1
ATOM 671 C C . VAL A 1 89 ? -16.411 12.563 -2.560 1.00 93.75 89 VAL A C 1
ATOM 673 O O . VAL A 1 89 ? -15.670 12.061 -3.398 1.00 93.75 89 VAL A O 1
ATOM 676 N N . PHE A 1 90 ? -16.545 13.888 -2.421 1.00 93.88 90 PHE A N 1
ATOM 677 C CA . PHE A 1 90 ? -15.824 14.849 -3.263 1.00 93.88 90 PHE A CA 1
ATOM 678 C C . PHE A 1 90 ? -14.313 14.689 -3.097 1.00 93.88 90 PHE A C 1
ATOM 680 O O . PHE A 1 90 ? -13.580 14.609 -4.078 1.00 93.88 90 PHE A O 1
ATOM 687 N N . TRP A 1 91 ? -13.868 14.583 -1.848 1.00 92.88 91 TRP A N 1
ATOM 688 C CA . TRP A 1 91 ? -12.465 14.416 -1.519 1.00 92.88 91 TRP A CA 1
ATOM 689 C C . TRP A 1 91 ? -11.942 13.050 -1.972 1.00 92.88 91 TRP A C 1
ATOM 691 O O . TRP A 1 91 ? -10.967 13.018 -2.710 1.00 92.88 91 TRP A O 1
ATOM 701 N N . GLY A 1 92 ? -12.601 11.938 -1.647 1.00 85.56 92 GLY A N 1
ATOM 702 C CA . GLY A 1 92 ? -12.162 10.594 -2.044 1.00 85.56 92 GLY A CA 1
ATOM 703 C C . GLY A 1 92 ? -12.178 10.350 -3.557 1.00 85.56 92 GLY A C 1
ATOM 704 O O . GLY A 1 92 ? -11.167 9.972 -4.138 1.00 85.56 92 GLY A O 1
ATOM 705 N N . VAL A 1 93 ? -13.305 10.600 -4.229 1.00 89.00 93 VAL A N 1
ATOM 706 C CA . VAL A 1 93 ? -13.423 10.361 -5.681 1.00 89.00 93 VAL A CA 1
ATOM 707 C C . VAL A 1 93 ? -12.609 11.387 -6.470 1.00 89.00 93 VAL A C 1
ATOM 709 O O . VAL A 1 93 ? -11.912 11.024 -7.417 1.00 89.00 93 VAL A O 1
ATOM 712 N N . GLY A 1 94 ? -12.639 12.658 -6.059 1.00 86.69 94 GLY A N 1
ATOM 713 C CA . GLY A 1 94 ? -11.857 13.715 -6.699 1.00 86.69 94 GLY A CA 1
ATOM 714 C C . GLY A 1 94 ? -10.355 13.449 -6.620 1.00 86.69 94 GLY A C 1
ATOM 715 O O . GLY A 1 94 ? -9.660 13.594 -7.622 1.00 86.69 94 GLY A O 1
ATOM 716 N N . SER A 1 95 ? -9.860 12.985 -5.470 1.00 84.75 95 SER A N 1
ATOM 717 C CA . SER A 1 95 ? -8.443 12.644 -5.282 1.00 84.75 95 SER A CA 1
ATOM 718 C C . SER A 1 95 ? -7.996 11.354 -5.964 1.00 84.75 95 SER A C 1
ATOM 720 O O . SER A 1 95 ? -6.798 11.156 -6.123 1.00 84.75 95 SER A O 1
ATOM 722 N N . LEU A 1 96 ? -8.919 10.503 -6.413 1.00 84.44 96 LEU A N 1
ATOM 723 C CA . LEU A 1 96 ? -8.589 9.385 -7.293 1.00 84.44 96 LEU A CA 1
ATOM 724 C C . LEU A 1 96 ? -8.472 9.853 -8.751 1.00 84.44 96 LEU A C 1
ATOM 726 O O . LEU A 1 96 ? -7.508 9.524 -9.437 1.00 84.44 96 LEU A O 1
ATOM 730 N N . LEU A 1 97 ? -9.447 10.636 -9.227 1.00 85.56 97 LEU A N 1
ATOM 731 C CA . LEU A 1 97 ? -9.545 11.025 -10.638 1.00 85.56 97 LEU A CA 1
ATOM 732 C C . LEU A 1 97 ? -8.556 12.131 -11.029 1.00 85.56 97 LEU A C 1
ATOM 734 O O . LEU A 1 97 ? -7.943 12.052 -12.091 1.00 85.56 97 LEU A O 1
ATOM 738 N N . LEU A 1 98 ? -8.378 13.156 -10.190 1.00 83.69 98 LEU A N 1
ATOM 739 C CA . LEU A 1 98 ? -7.548 14.319 -10.525 1.00 83.69 98 LEU A CA 1
ATOM 740 C C . LEU A 1 98 ? -6.059 13.976 -10.695 1.00 83.69 98 LEU A C 1
ATOM 742 O O . LEU A 1 98 ? -5.486 14.416 -11.690 1.00 83.69 98 LEU A O 1
ATOM 746 N N . PRO A 1 99 ? -5.409 13.187 -9.816 1.00 74.75 99 PRO A N 1
ATOM 747 C CA . PRO A 1 99 ? -4.024 12.779 -10.042 1.00 74.75 99 PRO A CA 1
ATOM 748 C C . PRO A 1 99 ? -3.850 11.954 -11.319 1.00 74.75 99 PRO A C 1
ATOM 750 O O . PRO A 1 99 ? -2.885 12.176 -12.043 1.00 74.75 99 PRO A O 1
ATOM 753 N N . LEU A 1 100 ? -4.805 11.074 -11.649 1.00 72.56 100 LEU A N 1
ATOM 754 C CA . LEU A 1 100 ? -4.777 10.300 -12.896 1.00 72.56 100 LEU A CA 1
ATOM 755 C C . LEU A 1 100 ? -4.866 11.208 -14.127 1.00 72.56 100 LEU A C 1
ATOM 757 O O . LEU A 1 100 ? -4.073 11.060 -15.054 1.00 72.56 100 LEU A O 1
ATOM 761 N N . VAL A 1 101 ? -5.778 12.185 -14.120 1.00 78.00 101 VAL A N 1
ATOM 762 C CA . VAL A 1 101 ? -5.864 13.198 -15.185 1.00 78.00 101 VAL A CA 1
ATOM 763 C C . VAL A 1 101 ? -4.576 14.017 -15.262 1.00 78.00 101 VAL A C 1
ATOM 765 O O . VAL A 1 101 ? -4.089 14.260 -16.359 1.00 78.00 101 VAL A O 1
ATOM 768 N N . GLY A 1 102 ? -3.990 14.392 -14.122 1.00 70.62 102 GLY A N 1
ATOM 769 C CA . GLY A 1 102 ? -2.695 15.072 -14.044 1.00 70.62 102 GLY A CA 1
ATOM 770 C C . GLY A 1 102 ? -1.586 14.317 -14.779 1.00 70.62 102 GLY A C 1
ATOM 771 O O . GLY A 1 102 ? -0.930 14.862 -15.668 1.00 70.62 102 GLY A O 1
ATOM 772 N N . VAL A 1 103 ? -1.430 13.034 -14.454 1.00 66.50 103 VAL A N 1
ATOM 773 C CA . VAL A 1 103 ? -0.427 12.155 -15.069 1.00 66.50 103 VAL A CA 1
ATOM 774 C C . VAL A 1 103 ? -0.666 12.006 -16.573 1.00 66.50 103 VAL A C 1
ATOM 776 O O . VAL A 1 103 ? 0.285 12.085 -17.344 1.00 66.50 103 VAL A O 1
ATOM 779 N N . ILE A 1 104 ? -1.921 11.823 -16.996 1.00 67.81 104 ILE A N 1
ATOM 780 C CA . ILE A 1 104 ? -2.270 11.582 -18.405 1.00 67.81 104 ILE A CA 1
ATOM 781 C C . ILE A 1 104 ? -2.156 12.856 -19.252 1.00 67.81 104 ILE A C 1
ATOM 783 O O . ILE A 1 104 ? -1.632 12.809 -20.361 1.00 67.81 104 ILE A O 1
ATOM 787 N N . ALA A 1 105 ? -2.682 13.980 -18.763 1.00 64.88 105 ALA A N 1
ATOM 788 C CA . ALA A 1 105 ? -2.853 15.197 -19.555 1.00 64.88 105 ALA A CA 1
ATOM 789 C C . ALA A 1 105 ? -1.688 16.182 -19.416 1.00 64.88 105 ALA A C 1
ATOM 791 O O . ALA A 1 105 ? -1.412 16.930 -20.352 1.00 64.88 105 ALA A O 1
ATOM 792 N N . PHE A 1 106 ? -1.014 16.201 -18.265 1.00 50.84 106 PHE A N 1
ATOM 793 C CA . PHE A 1 106 ? -0.017 17.223 -17.944 1.00 50.84 106 PHE A CA 1
ATOM 794 C C . PHE A 1 106 ? 1.365 16.646 -17.646 1.00 50.84 106 PHE A C 1
ATOM 796 O O . PHE A 1 106 ? 2.294 17.421 -17.459 1.00 50.84 106 PHE A O 1
ATOM 803 N N . SER A 1 107 ? 1.526 15.318 -17.602 1.00 58.22 107 SER A N 1
ATOM 804 C CA . SER A 1 107 ? 2.759 14.653 -17.146 1.00 58.22 107 SER A CA 1
ATOM 805 C C . SER A 1 107 ? 3.177 15.040 -15.716 1.00 58.22 107 SER A C 1
ATOM 807 O O . SER A 1 107 ? 4.313 14.792 -15.314 1.00 58.22 107 SER A O 1
ATOM 809 N N . TYR A 1 108 ? 2.263 15.627 -14.934 1.00 62.28 108 TYR A N 1
ATOM 810 C CA . TYR A 1 108 ? 2.478 16.056 -13.551 1.00 62.28 108 TYR A CA 1
ATOM 811 C C . TYR A 1 108 ? 1.303 15.598 -12.696 1.00 62.28 108 TYR A C 1
ATOM 813 O O . TYR A 1 108 ? 0.143 15.823 -13.042 1.00 62.28 108 TYR A O 1
ATOM 821 N N . SER A 1 109 ? 1.581 14.964 -11.562 1.00 71.50 109 SER A N 1
ATOM 822 C CA . SER A 1 109 ? 0.524 14.513 -10.667 1.00 71.50 109 SER A CA 1
ATOM 823 C C . SER A 1 109 ? -0.023 15.686 -9.837 1.00 71.50 109 SER A C 1
ATOM 825 O O . SER A 1 109 ? 0.698 16.563 -9.365 1.00 71.50 109 SER A O 1
ATOM 827 N N . LEU A 1 110 ? -1.351 15.729 -9.677 1.00 84.44 110 LEU A N 1
ATOM 828 C CA . LEU A 1 110 ? -2.047 16.737 -8.863 1.00 84.44 110 LEU A CA 1
ATOM 829 C C . LEU A 1 110 ? -2.118 16.346 -7.378 1.00 84.44 110 LEU A C 1
ATOM 831 O O . LEU A 1 110 ? -2.823 16.983 -6.595 1.00 84.44 110 LEU A O 1
ATOM 835 N N . LEU A 1 111 ? -1.398 15.305 -6.968 1.00 85.56 111 LEU A N 1
ATOM 836 C CA . LEU A 1 111 ? -1.461 14.761 -5.615 1.00 85.56 111 LEU A CA 1
ATOM 837 C C . LEU A 1 111 ? -0.920 15.765 -4.585 1.00 85.56 111 LEU A C 1
ATOM 839 O O . LEU A 1 111 ? -1.578 16.019 -3.576 1.00 85.56 111 LEU A O 1
ATOM 843 N N . VAL A 1 112 ? 0.209 16.421 -4.881 1.00 88.12 112 VAL A N 1
ATOM 844 C CA . VAL A 1 112 ? 0.805 17.469 -4.029 1.00 88.12 112 VAL A CA 1
ATOM 845 C C . VAL A 1 112 ? -0.159 18.635 -3.752 1.00 88.12 112 VAL A C 1
ATOM 847 O O . VAL A 1 112 ? -0.419 18.901 -2.574 1.00 88.12 112 VAL A O 1
ATOM 850 N N . PRO A 1 113 ? -0.732 19.333 -4.758 1.00 91.06 113 PRO A N 1
ATOM 851 C CA . PRO A 1 113 ? -1.636 20.451 -4.488 1.00 91.06 113 PRO A CA 1
ATOM 852 C C . PRO A 1 113 ? -2.926 20.016 -3.782 1.00 91.06 113 PRO A C 1
ATOM 854 O O . PRO A 1 113 ? -3.386 20.720 -2.883 1.00 91.06 113 PRO A O 1
ATOM 857 N N . ILE A 1 114 ? -3.494 18.852 -4.121 1.00 93.12 114 ILE A N 1
ATOM 858 C CA . ILE A 1 114 ? -4.705 18.342 -3.457 1.00 93.12 114 ILE A CA 1
ATOM 859 C C . ILE A 1 114 ? -4.432 18.079 -1.973 1.00 93.12 114 ILE A C 1
ATOM 861 O O . ILE A 1 114 ? -5.191 18.541 -1.118 1.00 93.12 114 ILE A O 1
ATOM 865 N N . ALA A 1 115 ? -3.339 17.376 -1.661 1.00 93.62 115 ALA A N 1
ATOM 866 C CA . ALA A 1 115 ? -2.960 17.070 -0.288 1.00 93.62 115 ALA A CA 1
ATOM 867 C C . ALA A 1 115 ? -2.664 18.338 0.519 1.00 93.62 115 ALA A C 1
ATOM 869 O O . ALA A 1 115 ? -3.124 18.464 1.651 1.00 93.62 115 ALA A O 1
ATOM 870 N N . ALA A 1 116 ? -1.948 19.299 -0.072 1.00 94.19 116 ALA A N 1
ATOM 871 C CA . ALA A 1 116 ? -1.627 20.567 0.574 1.00 94.19 116 ALA A CA 1
ATOM 872 C C . ALA A 1 116 ? -2.891 21.366 0.923 1.00 94.19 116 ALA A C 1
ATOM 874 O O . ALA A 1 116 ? -3.048 21.782 2.070 1.00 94.19 116 ALA A O 1
ATOM 875 N N . VAL A 1 117 ? -3.822 21.531 -0.028 1.00 95.31 117 VAL A N 1
ATOM 876 C CA . VAL A 1 117 ? -5.090 22.245 0.209 1.00 95.31 117 VAL A CA 1
ATOM 877 C C . VAL A 1 117 ? -5.924 21.541 1.280 1.00 95.31 117 VAL A C 1
ATOM 879 O O . VAL A 1 117 ? -6.471 22.204 2.164 1.00 95.31 117 VAL A O 1
ATOM 882 N N . TYR A 1 118 ? -6.016 20.210 1.220 1.00 95.75 118 TYR A N 1
ATOM 883 C CA . TYR A 1 118 ? -6.761 19.422 2.197 1.00 95.75 118 TYR A CA 1
ATOM 884 C C . TYR A 1 118 ? -6.172 19.551 3.609 1.00 95.75 118 TYR A C 1
ATOM 886 O O . TYR A 1 118 ? -6.886 19.912 4.544 1.00 95.75 118 TYR A O 1
ATOM 894 N N . LEU A 1 119 ? -4.867 19.296 3.765 1.00 94.94 119 LEU A N 1
ATOM 895 C CA . LEU A 1 119 ? -4.186 19.338 5.061 1.00 94.94 119 LEU A CA 1
ATOM 896 C C . LEU A 1 119 ? -4.192 20.752 5.646 1.00 94.94 119 LEU A C 1
ATOM 898 O O . LEU A 1 119 ? -4.459 20.904 6.836 1.00 94.94 119 LEU A O 1
ATOM 902 N N . TYR A 1 120 ? -3.985 21.783 4.820 1.00 94.75 120 TYR A N 1
ATOM 903 C CA . TYR A 1 120 ? -4.104 23.178 5.247 1.00 94.75 120 TYR A CA 1
ATOM 904 C C . TYR A 1 120 ? -5.483 23.454 5.855 1.00 94.75 120 TYR A C 1
ATOM 906 O O . TYR A 1 120 ? -5.573 23.884 7.005 1.00 94.75 120 TYR A O 1
ATOM 914 N N . ARG A 1 121 ? -6.567 23.116 5.139 1.00 93.25 121 ARG A N 1
ATOM 915 C CA . ARG A 1 121 ? -7.931 23.301 5.660 1.00 93.25 121 ARG A CA 1
ATOM 916 C C . ARG A 1 121 ? -8.174 22.497 6.932 1.00 93.25 121 ARG A C 1
ATOM 918 O O . ARG A 1 121 ? -8.704 23.051 7.890 1.00 93.25 121 ARG A O 1
ATOM 925 N N . ARG A 1 122 ? -7.749 21.233 6.980 1.00 91.38 122 ARG A N 1
ATOM 926 C CA . ARG A 1 122 ? -7.881 20.372 8.166 1.00 91.38 122 ARG A CA 1
ATOM 927 C C . ARG A 1 122 ? -7.261 21.017 9.407 1.00 91.38 122 ARG A C 1
ATOM 929 O O . ARG A 1 122 ? -7.920 21.123 10.441 1.00 91.38 122 ARG A O 1
ATOM 936 N N . PHE A 1 123 ? -6.009 21.463 9.308 1.00 89.56 123 PHE A N 1
ATOM 937 C CA . PHE A 1 123 ? -5.288 22.017 10.454 1.00 89.56 123 PHE A CA 1
ATOM 938 C C . PHE A 1 123 ? -5.814 23.396 10.868 1.00 89.56 123 PHE A C 1
ATOM 940 O O . PHE A 1 123 ? -6.020 23.614 12.060 1.00 89.56 123 PHE A O 1
ATOM 947 N N . SER A 1 124 ? -6.137 24.281 9.919 1.00 88.44 124 SER A N 1
ATOM 948 C CA . SER A 1 124 ? -6.725 25.595 10.231 1.00 88.44 124 SER A CA 1
ATOM 949 C C . SER A 1 124 ? -8.100 25.502 10.901 1.00 88.44 124 SER A C 1
ATOM 951 O O . SER A 1 124 ? -8.457 26.359 11.703 1.00 88.44 124 SER A O 1
ATOM 953 N N . SER A 1 125 ? -8.871 24.454 10.608 1.00 84.44 125 SER A N 1
ATOM 954 C CA . SER A 1 125 ? -10.211 24.261 11.186 1.00 84.44 125 SER A CA 1
ATOM 955 C C . SER A 1 125 ? -10.174 23.736 12.621 1.00 84.44 125 SER A C 1
ATOM 957 O O . SER A 1 125 ? -11.145 23.874 13.359 1.00 84.44 125 SER A O 1
ATOM 959 N N . THR A 1 126 ? -9.047 23.142 13.021 1.00 72.81 126 THR A N 1
ATOM 960 C CA . THR A 1 126 ? -8.856 22.589 14.368 1.00 72.81 126 THR A CA 1
ATOM 961 C C . THR A 1 126 ? -8.401 23.672 15.359 1.00 72.81 126 THR A C 1
ATOM 963 O O . THR A 1 126 ? -8.713 23.589 16.541 1.00 72.81 126 THR A O 1
ATOM 966 N N . SER A 1 127 ? -7.706 24.720 14.897 1.00 59.12 127 SER A N 1
ATOM 967 C CA . SER A 1 127 ? -7.113 25.756 15.761 1.00 59.12 127 SER A CA 1
ATOM 968 C C . SER A 1 127 ? -8.078 26.850 16.243 1.00 59.12 127 SER A C 1
ATOM 970 O O . SER A 1 127 ? -7.764 27.547 17.203 1.00 59.12 127 SER A O 1
ATOM 972 N N . ILE A 1 128 ? -9.239 27.022 15.601 1.00 53.75 128 ILE A N 1
ATOM 973 C CA . ILE A 1 128 ? -10.127 28.185 15.825 1.00 53.75 128 ILE A CA 1
ATOM 974 C C . ILE A 1 128 ? -11.030 28.030 17.066 1.00 53.75 128 ILE A C 1
ATOM 976 O O . ILE A 1 128 ? -11.497 29.021 17.617 1.00 53.75 128 ILE A O 1
ATOM 980 N N . VAL A 1 129 ? -11.246 26.811 17.569 1.00 52.28 129 VAL A N 1
ATOM 981 C CA . VAL A 1 129 ? -12.168 26.581 18.704 1.00 52.28 129 VAL A CA 1
ATOM 982 C C . VAL A 1 129 ? -11.537 26.906 20.068 1.00 52.28 129 VAL A C 1
ATOM 984 O O . VAL A 1 129 ? -12.240 27.060 21.060 1.00 52.28 129 VAL A O 1
ATOM 987 N N . THR A 1 130 ? -10.219 27.090 20.127 1.00 51.09 130 THR A N 1
ATOM 988 C CA . THR A 1 130 ? -9.504 27.395 21.376 1.00 51.09 130 THR A CA 1
ATOM 989 C C . THR A 1 130 ? -9.677 28.834 21.878 1.00 51.09 130 THR A C 1
ATOM 991 O O . THR A 1 130 ? -9.324 29.094 23.022 1.00 51.09 130 THR A O 1
ATOM 994 N N . ASP A 1 131 ? -10.213 29.751 21.062 1.00 49.16 131 ASP A N 1
ATOM 995 C CA . ASP A 1 131 ? -10.176 31.202 21.343 1.00 49.16 131 ASP A CA 1
ATOM 996 C C . ASP A 1 131 ? -11.554 31.829 21.652 1.00 49.16 131 ASP A C 1
ATOM 998 O O . ASP A 1 131 ? -11.650 32.997 22.012 1.00 49.16 131 ASP A O 1
ATOM 1002 N N . LEU A 1 132 ? -12.648 31.063 21.541 1.00 51.22 132 LEU A N 1
ATOM 1003 C CA . LEU A 1 132 ? -14.021 31.586 21.685 1.00 51.22 132 LEU A CA 1
ATOM 1004 C C . LEU A 1 132 ? -14.710 31.234 23.014 1.00 51.22 132 LEU A C 1
ATOM 1006 O O . LEU A 1 132 ? -15.838 31.659 23.242 1.00 51.22 132 LEU A O 1
ATOM 1010 N N . THR A 1 133 ? -14.052 30.505 23.918 1.00 51.84 133 THR A N 1
ATOM 1011 C CA . THR A 1 133 ? -14.623 30.120 25.226 1.00 51.84 133 THR A CA 1
ATOM 1012 C C . THR A 1 133 ? -14.138 30.993 26.388 1.00 51.84 133 THR A C 1
ATOM 1014 O O . THR A 1 133 ? -14.201 30.565 27.538 1.00 51.84 133 THR A O 1
ATOM 1017 N N . ALA A 1 134 ? -13.615 32.192 26.117 1.00 52.72 134 ALA A N 1
ATOM 1018 C CA . ALA A 1 134 ? -13.125 33.086 27.165 1.00 52.72 134 ALA A CA 1
ATOM 1019 C C . ALA A 1 134 ? -14.204 33.992 27.792 1.00 52.72 134 ALA A C 1
ATOM 1021 O O . ALA A 1 134 ? -13.906 34.578 28.827 1.00 52.72 134 ALA A O 1
ATOM 1022 N N . ASP A 1 135 ? -15.418 34.120 27.227 1.00 55.59 135 ASP A N 1
ATOM 1023 C CA . ASP A 1 135 ? -16.356 35.147 27.732 1.00 55.59 135 ASP A CA 1
ATOM 1024 C C . ASP A 1 135 ? -17.868 34.898 27.572 1.00 55.59 135 ASP A C 1
ATOM 1026 O O . ASP A 1 135 ? -18.643 35.834 27.688 1.00 55.59 135 ASP A O 1
ATOM 1030 N N . ASN A 1 136 ? -18.357 33.681 27.314 1.00 54.16 136 ASN A N 1
ATOM 1031 C CA . ASN A 1 136 ? -19.804 33.431 27.415 1.00 54.16 136 ASN A CA 1
ATOM 1032 C C . ASN A 1 136 ? -20.087 31.974 27.782 1.00 54.16 136 ASN A C 1
ATOM 1034 O O . ASN A 1 136 ? -19.664 31.069 27.068 1.00 54.16 136 ASN A O 1
ATOM 1038 N N . ASP A 1 137 ? -20.819 31.777 28.878 1.00 56.06 137 ASP A N 1
ATOM 1039 C CA . ASP A 1 137 ? -21.396 30.501 29.307 1.00 56.06 137 ASP A CA 1
ATOM 1040 C C . ASP A 1 137 ? -22.707 30.234 28.546 1.00 56.06 137 ASP A C 1
ATOM 1042 O O . ASP A 1 137 ? -23.733 30.848 28.856 1.00 56.06 137 ASP A O 1
ATOM 1046 N N . PRO A 1 138 ? -22.754 29.281 27.601 1.00 48.97 138 PRO A N 1
ATOM 1047 C CA . PRO A 1 138 ? -23.968 28.536 27.347 1.00 48.97 138 PRO A CA 1
ATOM 1048 C C . PRO A 1 138 ? -23.966 27.292 28.237 1.00 48.97 138 PRO A C 1
ATOM 1050 O O . PRO A 1 138 ? -23.106 26.417 28.135 1.00 48.97 138 PRO A O 1
ATOM 1053 N N . VAL A 1 139 ? -24.973 27.212 29.102 1.00 52.94 139 VAL A N 1
ATOM 1054 C CA . VAL A 1 139 ? -25.384 25.982 29.779 1.00 52.94 139 VAL A CA 1
ATOM 1055 C C . VAL A 1 139 ? -25.753 24.968 28.692 1.00 52.94 139 VAL A C 1
ATOM 1057 O O . VAL A 1 139 ? -26.836 25.031 28.118 1.00 52.94 139 VAL A O 1
ATOM 1060 N N . ILE A 1 140 ? -24.822 24.073 28.355 1.00 50.50 140 ILE A N 1
ATOM 1061 C CA . ILE A 1 140 ? -25.111 22.888 27.547 1.00 50.50 140 ILE A CA 1
ATOM 1062 C C . ILE A 1 140 ? -25.497 21.794 28.534 1.00 50.50 140 ILE A C 1
ATOM 1064 O O . ILE A 1 140 ? -24.650 21.191 29.193 1.00 50.50 140 ILE A O 1
ATOM 1068 N N . GLU A 1 141 ? -26.803 21.601 28.658 1.00 44.97 141 GLU A N 1
ATOM 1069 C CA . GLU A 1 141 ? -27.421 20.445 29.286 1.00 44.97 141 GLU A CA 1
ATOM 1070 C C . GLU A 1 141 ? -27.007 19.211 28.470 1.00 44.97 141 GLU A C 1
ATOM 1072 O O . GLU A 1 141 ? -27.407 19.029 27.321 1.00 44.97 141 GLU A O 1
ATOM 1077 N N . ILE A 1 142 ? -26.071 18.428 29.013 1.00 49.44 142 ILE A N 1
ATOM 1078 C CA . ILE A 1 142 ? -25.676 17.147 28.432 1.00 49.44 142 ILE A CA 1
ATOM 1079 C C . ILE A 1 142 ? -26.706 16.136 28.922 1.00 49.44 142 ILE A C 1
ATOM 1081 O O . ILE A 1 142 ? -26.554 15.576 30.011 1.00 49.44 142 ILE A O 1
ATOM 1085 N N . ASP A 1 143 ? -27.744 15.921 28.118 1.00 41.72 143 ASP A N 1
ATOM 1086 C CA . ASP A 1 143 ? -28.591 14.738 28.221 1.00 41.72 143 ASP A CA 1
ATOM 1087 C C . ASP A 1 143 ? -27.708 13.505 28.006 1.00 41.72 143 ASP A C 1
ATOM 1089 O O . ASP A 1 143 ? -27.378 13.105 26.889 1.00 41.72 143 ASP A O 1
ATOM 1093 N N . ASN A 1 144 ? -27.278 12.914 29.120 1.00 50.28 144 ASN A N 1
ATOM 1094 C CA . ASN A 1 144 ? -26.739 11.562 29.174 1.00 50.28 144 ASN A CA 1
ATOM 1095 C C . ASN A 1 144 ? -27.912 10.575 29.090 1.00 50.28 144 ASN A C 1
ATOM 1097 O O . ASN A 1 144 ? -28.162 9.821 30.029 1.00 50.28 144 ASN A O 1
ATOM 1101 N N . GLU A 1 145 ? -28.652 10.608 27.985 1.00 44.56 145 GLU A N 1
ATOM 1102 C CA . GLU A 1 145 ? -29.666 9.606 27.669 1.00 44.56 145 GLU A CA 1
ATOM 1103 C C . GLU A 1 145 ? -29.051 8.577 26.715 1.00 44.56 145 GLU A C 1
ATOM 1105 O O . GLU A 1 145 ? -28.941 8.762 25.507 1.00 44.56 145 GLU A O 1
ATOM 1110 N N . ASP A 1 146 ? -28.506 7.539 27.344 1.00 48.75 146 ASP A N 1
ATOM 1111 C CA . ASP A 1 146 ? -28.689 6.137 26.977 1.00 48.75 146 ASP A CA 1
ATOM 1112 C C . ASP A 1 146 ? -28.963 5.830 25.485 1.00 48.75 146 ASP A C 1
ATOM 1114 O O . ASP A 1 146 ? -30.102 5.658 25.059 1.00 48.75 146 ASP A O 1
ATOM 1118 N N . ASP A 1 147 ? -27.898 5.655 24.697 1.00 46.22 147 ASP A N 1
ATOM 1119 C CA . ASP A 1 147 ? -27.938 4.789 23.508 1.00 46.22 147 ASP A CA 1
ATOM 1120 C C . ASP A 1 147 ? -26.851 3.713 23.617 1.00 46.22 147 ASP A C 1
ATOM 1122 O O . ASP A 1 147 ? -25.908 3.615 22.829 1.00 46.22 147 ASP A O 1
ATOM 1126 N N . SER A 1 148 ? -26.970 2.902 24.671 1.00 44.38 148 SER A N 1
ATOM 1127 C CA . SER A 1 148 ? -26.186 1.681 24.869 1.00 44.38 148 SER A CA 1
ATOM 1128 C C . SER A 1 148 ? -26.749 0.471 24.099 1.00 44.38 148 SER A C 1
ATOM 1130 O O . SER A 1 148 ? -26.298 -0.654 24.306 1.00 44.38 148 SER A O 1
ATOM 1132 N N . THR A 1 149 ? -27.708 0.668 23.181 1.00 45.03 149 THR A N 1
ATOM 1133 C CA . THR A 1 149 ? -28.446 -0.444 22.540 1.00 45.03 149 THR A CA 1
ATOM 1134 C C . THR A 1 149 ? -28.227 -0.614 21.040 1.00 45.03 149 THR A C 1
ATOM 1136 O O . THR A 1 149 ? -28.812 -1.510 20.436 1.00 45.03 149 THR A O 1
ATOM 1139 N N . ASN A 1 150 ? -27.293 0.126 20.446 1.00 42.84 150 ASN A N 1
ATOM 1140 C CA . ASN A 1 150 ? -26.815 -0.141 19.091 1.00 42.84 150 ASN A CA 1
ATOM 1141 C C . ASN A 1 150 ? -25.330 -0.527 19.091 1.00 42.84 150 ASN A C 1
ATOM 1143 O O . ASN A 1 150 ? -24.527 0.082 18.385 1.00 42.84 150 ASN A O 1
ATOM 1147 N N . GLU A 1 151 ? -24.946 -1.562 19.853 1.00 42.47 151 GLU A N 1
ATOM 1148 C CA . GLU A 1 151 ? -23.714 -2.290 19.530 1.00 42.47 151 GLU A CA 1
ATOM 1149 C C . GLU A 1 151 ? -23.847 -2.812 18.090 1.00 42.47 151 GLU A C 1
ATOM 1151 O O . GLU A 1 151 ? -24.727 -3.635 17.812 1.00 42.47 151 GLU A O 1
ATOM 1156 N N . PRO A 1 152 ? -23.005 -2.369 17.139 1.00 46.25 152 PRO A N 1
ATOM 1157 C CA . PRO A 1 152 ? -23.028 -2.928 15.804 1.00 46.25 152 PRO A CA 1
ATOM 1158 C C . PRO A 1 152 ? -22.437 -4.337 15.879 1.00 46.25 152 PRO A C 1
ATOM 1160 O O . PRO A 1 152 ? -21.232 -4.521 1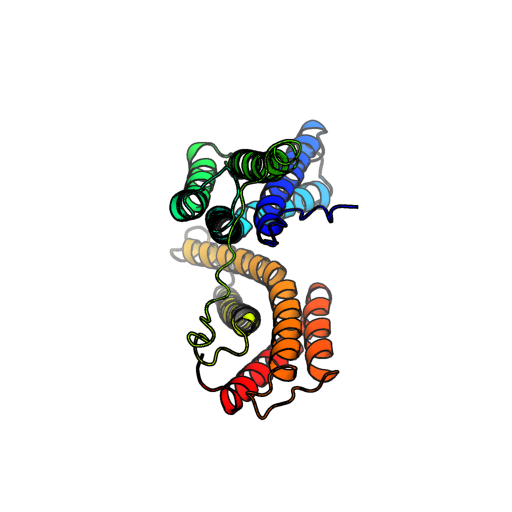5.732 1.00 46.25 152 PRO A O 1
ATOM 1163 N N . SER A 1 153 ? -23.295 -5.323 16.140 1.00 48.34 153 SER A N 1
ATOM 1164 C CA . SER A 1 153 ? -23.155 -6.742 15.803 1.00 48.34 153 SER A CA 1
ATOM 1165 C C . SER A 1 153 ? -21.711 -7.219 15.542 1.00 48.34 153 SER A C 1
ATOM 1167 O O . SER A 1 153 ? -21.207 -7.127 14.418 1.00 48.34 153 SER A O 1
ATOM 1169 N N . GLY A 1 154 ? -21.061 -7.783 16.561 1.00 59.94 154 GLY A N 1
ATOM 1170 C CA . GLY A 1 154 ? -20.197 -8.965 16.418 1.00 59.94 154 GLY A CA 1
ATOM 1171 C C . GLY A 1 154 ? -18.953 -8.895 15.517 1.00 59.94 154 GLY A C 1
ATOM 1172 O O . GLY A 1 154 ? -18.413 -9.946 15.175 1.00 59.94 154 GLY A O 1
ATOM 1173 N N . ARG A 1 155 ? -18.452 -7.720 15.109 1.00 67.12 155 ARG A N 1
ATOM 1174 C CA . ARG A 1 155 ? -17.224 -7.627 14.291 1.00 67.12 155 ARG A CA 1
ATOM 1175 C C . ARG A 1 155 ? -15.971 -7.428 15.147 1.00 67.12 155 ARG A C 1
ATOM 1177 O O . ARG A 1 155 ? -15.551 -6.309 15.417 1.00 67.12 155 ARG A O 1
ATOM 1184 N N . VAL A 1 156 ? -15.328 -8.542 15.504 1.00 84.81 156 VAL A N 1
ATOM 1185 C CA . VAL A 1 156 ? -14.142 -8.611 16.387 1.00 84.81 156 VAL A CA 1
ATOM 1186 C C . VAL A 1 156 ? -12.947 -7.790 15.868 1.00 84.81 156 VAL A C 1
ATOM 1188 O O . VAL A 1 156 ? -12.269 -7.102 16.628 1.00 84.81 156 VAL A O 1
ATOM 1191 N N . SER A 1 157 ? -12.656 -7.847 14.564 1.00 86.44 157 SER A N 1
ATOM 1192 C CA . SER A 1 157 ? -11.602 -7.037 13.937 1.00 86.44 157 SER A CA 1
ATOM 1193 C C . SER A 1 157 ? -11.735 -7.037 12.411 1.00 86.44 157 SER A C 1
ATOM 1195 O O . SER A 1 157 ? -12.094 -8.052 11.819 1.00 86.44 157 SER A O 1
ATOM 1197 N N . ASN A 1 158 ? -11.391 -5.916 11.769 1.00 88.81 158 ASN A N 1
ATOM 1198 C CA . ASN A 1 158 ? -11.329 -5.775 10.307 1.00 88.81 158 ASN A CA 1
ATOM 1199 C C . ASN A 1 158 ? -9.890 -5.840 9.757 1.00 88.81 158 ASN A C 1
ATOM 1201 O O . ASN A 1 158 ? -9.693 -5.737 8.551 1.00 88.81 158 ASN A O 1
ATOM 1205 N N . TRP A 1 159 ? -8.870 -6.004 10.605 1.00 91.38 159 TRP A N 1
ATOM 1206 C CA . TRP A 1 159 ? -7.473 -6.042 10.145 1.00 91.38 159 TRP A CA 1
ATOM 1207 C C . TRP A 1 159 ? -7.145 -7.278 9.304 1.00 91.38 159 TRP A C 1
ATOM 1209 O O . TRP A 1 159 ? -6.212 -7.241 8.509 1.00 91.38 159 TRP A O 1
ATOM 1219 N N . TRP A 1 160 ? -7.943 -8.340 9.394 1.00 93.44 160 TRP A N 1
ATOM 1220 C CA . TRP A 1 160 ? -7.763 -9.549 8.592 1.00 93.44 160 TRP A CA 1
ATOM 1221 C C . TRP A 1 160 ? -7.700 -9.300 7.069 1.00 93.44 160 TRP A C 1
ATOM 1223 O O . TRP A 1 160 ? -7.002 -10.040 6.374 1.00 93.44 160 TRP A O 1
ATOM 1233 N N . TYR A 1 161 ? -8.336 -8.243 6.538 1.00 90.19 161 TYR A N 1
ATOM 1234 C CA . TYR A 1 161 ? -8.206 -7.865 5.119 1.00 90.19 161 TYR A CA 1
ATOM 1235 C C . TYR A 1 161 ? -6.757 -7.551 4.739 1.00 90.19 161 TYR A C 1
ATOM 1237 O O . TYR A 1 161 ? -6.291 -7.957 3.675 1.00 90.19 161 TYR A O 1
ATOM 1245 N N . GLY A 1 162 ? -6.026 -6.883 5.631 1.00 90.25 162 GLY A N 1
ATOM 1246 C CA . GLY A 1 162 ? -4.616 -6.577 5.435 1.00 90.25 162 GLY A CA 1
ATOM 1247 C C . GLY A 1 162 ? -3.710 -7.807 5.497 1.00 90.25 162 GLY A C 1
ATOM 1248 O O . GLY A 1 162 ? -2.559 -7.703 5.106 1.00 90.25 162 GLY A O 1
ATOM 1249 N N . ILE A 1 163 ? -4.219 -8.968 5.924 1.00 95.69 163 ILE A N 1
ATOM 1250 C CA . ILE A 1 163 ? -3.532 -10.269 5.862 1.00 95.69 163 ILE A CA 1
ATOM 1251 C C . ILE A 1 163 ? -3.906 -10.995 4.560 1.00 95.69 163 ILE A C 1
ATOM 1253 O O . ILE A 1 163 ? -3.040 -11.514 3.858 1.00 95.69 163 ILE A O 1
ATOM 1257 N N . ALA A 1 164 ? -5.197 -11.009 4.213 1.00 93.94 164 ALA A N 1
ATOM 1258 C CA . ALA A 1 164 ? -5.722 -11.734 3.057 1.00 93.94 164 ALA A CA 1
ATOM 1259 C C . ALA A 1 164 ? -5.290 -11.128 1.712 1.00 93.94 164 ALA A C 1
ATOM 1261 O O . ALA A 1 164 ? -4.898 -11.863 0.805 1.00 93.94 164 ALA A O 1
ATOM 1262 N N . VAL A 1 165 ? -5.336 -9.798 1.576 1.00 90.44 165 VAL A N 1
ATOM 1263 C CA . VAL A 1 165 ? -4.994 -9.102 0.324 1.00 90.44 165 VAL A CA 1
ATOM 1264 C C . VAL A 1 165 ? -3.549 -9.386 -0.119 1.00 90.44 165 VAL A C 1
ATOM 1266 O O . VAL A 1 165 ? -3.376 -9.782 -1.272 1.00 90.44 165 VAL A O 1
ATOM 1269 N N . PRO A 1 166 ? -2.519 -9.281 0.747 1.00 90.38 166 PRO A N 1
ATOM 1270 C CA . PRO A 1 166 ? -1.150 -9.667 0.393 1.00 90.38 166 PRO A CA 1
ATOM 1271 C C . PRO A 1 166 ? -1.010 -11.120 -0.071 1.00 90.38 166 PRO A C 1
ATOM 1273 O O . PRO A 1 166 ? -0.329 -11.373 -1.064 1.00 90.38 166 PRO A O 1
ATOM 1276 N N . ILE A 1 167 ? -1.694 -12.070 0.583 1.00 94.19 167 ILE A N 1
ATOM 1277 C CA . ILE A 1 167 ? -1.671 -13.492 0.194 1.00 94.19 167 ILE A CA 1
ATOM 1278 C C . ILE A 1 167 ? -2.227 -13.672 -1.222 1.00 94.19 167 ILE A C 1
ATOM 1280 O O . ILE A 1 167 ? -1.585 -14.300 -2.064 1.00 94.19 167 ILE A O 1
ATOM 1284 N N . VAL A 1 168 ? -3.398 -13.098 -1.509 1.00 90.81 168 VAL A N 1
ATOM 1285 C CA . VAL A 1 168 ? -4.018 -13.183 -2.842 1.00 90.81 168 VAL A CA 1
ATOM 1286 C C . VAL A 1 168 ? -3.143 -12.498 -3.890 1.00 90.81 168 VAL A C 1
ATOM 1288 O O . VAL A 1 168 ? -2.878 -13.078 -4.943 1.00 90.81 168 VAL A O 1
ATOM 1291 N N . ALA A 1 169 ? -2.638 -11.298 -3.591 1.00 86.19 169 ALA A N 1
ATOM 1292 C CA . ALA A 1 169 ? -1.732 -10.573 -4.475 1.00 86.19 169 ALA A CA 1
ATOM 1293 C C . ALA A 1 169 ? -0.467 -11.389 -4.785 1.00 86.19 169 ALA A C 1
ATOM 1295 O O . ALA A 1 169 ? 0.028 -11.353 -5.911 1.00 86.19 169 ALA A O 1
ATOM 1296 N N . TYR A 1 170 ? 0.040 -12.152 -3.813 1.00 89.69 170 TYR A N 1
ATOM 1297 C CA . TYR A 1 170 ? 1.214 -12.995 -4.007 1.00 89.69 170 TYR A CA 1
ATOM 1298 C C . TYR A 1 170 ? 0.928 -14.197 -4.909 1.00 89.69 170 TYR A C 1
ATOM 1300 O O . TYR A 1 170 ? 1.728 -14.509 -5.788 1.00 89.69 170 TYR A O 1
ATOM 1308 N N . ILE A 1 171 ? -0.233 -14.839 -4.759 1.00 88.38 171 ILE A N 1
ATOM 1309 C CA . ILE A 1 171 ? -0.659 -15.931 -5.650 1.00 88.38 171 ILE A CA 1
ATOM 1310 C C . ILE A 1 171 ? -0.759 -15.434 -7.099 1.00 88.38 171 ILE A C 1
ATOM 1312 O O . ILE A 1 171 ? -0.262 -16.088 -8.016 1.00 88.38 171 ILE A O 1
ATOM 1316 N N . VAL A 1 172 ? -1.351 -14.254 -7.308 1.00 83.75 172 VAL A N 1
ATOM 1317 C CA . VAL A 1 172 ? -1.443 -13.631 -8.638 1.00 83.75 172 VAL A CA 1
ATOM 1318 C C . VAL A 1 172 ? -0.052 -13.312 -9.197 1.00 83.75 172 VAL A C 1
ATOM 1320 O O . VAL A 1 172 ? 0.222 -13.598 -10.363 1.00 83.75 172 VAL A O 1
ATOM 1323 N N . PHE A 1 173 ? 0.844 -12.772 -8.366 1.00 87.19 173 PHE A N 1
ATOM 1324 C CA . PHE A 1 173 ? 2.237 -12.522 -8.737 1.00 87.19 173 PHE A CA 1
ATOM 1325 C C . PHE A 1 173 ? 2.954 -13.804 -9.182 1.00 87.19 173 PHE A C 1
ATOM 1327 O O . PHE A 1 173 ? 3.563 -13.817 -10.251 1.00 87.19 173 PHE A O 1
ATOM 1334 N N . LEU A 1 174 ? 2.834 -14.899 -8.424 1.00 86.94 174 LEU A N 1
ATOM 1335 C CA . LEU A 1 174 ? 3.418 -16.191 -8.797 1.00 86.94 174 LEU A CA 1
ATOM 1336 C C . LEU A 1 174 ? 2.891 -16.695 -10.144 1.00 86.94 174 LEU A C 1
ATOM 1338 O O . LEU A 1 174 ? 3.673 -17.193 -10.954 1.00 86.94 174 LEU A O 1
ATOM 1342 N N . GLY A 1 175 ? 1.592 -16.529 -10.408 1.00 84.38 175 GLY A N 1
ATOM 1343 C CA . GLY A 1 175 ? 1.000 -16.855 -11.705 1.00 84.38 175 GLY A CA 1
ATOM 1344 C C . GLY A 1 175 ? 1.639 -16.070 -12.854 1.00 84.38 175 GLY A C 1
ATOM 1345 O O . GLY A 1 175 ? 1.987 -16.653 -13.879 1.00 84.38 175 GLY A O 1
ATOM 1346 N N . ALA A 1 176 ? 1.864 -14.768 -12.671 1.00 80.25 176 ALA A N 1
ATOM 1347 C CA . ALA A 1 176 ? 2.520 -13.931 -13.675 1.00 80.25 176 ALA A CA 1
ATOM 1348 C C . ALA A 1 176 ? 3.995 -14.304 -13.897 1.00 80.25 176 ALA A C 1
ATOM 1350 O O . ALA A 1 176 ? 4.436 -14.394 -15.043 1.00 80.25 176 ALA A O 1
ATOM 1351 N N . VAL A 1 177 ? 4.743 -14.590 -12.826 1.00 77.56 177 VAL A N 1
ATOM 1352 C CA . VAL A 1 177 ? 6.135 -15.065 -12.919 1.00 77.56 177 VAL A CA 1
ATOM 1353 C C . VAL A 1 177 ? 6.212 -16.400 -13.664 1.00 77.56 177 VAL A C 1
ATOM 1355 O O . VAL A 1 177 ? 7.062 -16.568 -14.538 1.00 77.56 177 VAL A O 1
ATOM 1358 N N . LEU A 1 178 ? 5.302 -17.334 -13.375 1.00 82.12 178 LEU A N 1
ATOM 1359 C CA . LEU A 1 178 ? 5.238 -18.623 -14.064 1.00 82.12 178 LEU A CA 1
ATOM 1360 C C . LEU A 1 178 ? 4.927 -18.452 -15.558 1.00 82.12 178 LEU A C 1
ATOM 1362 O O . LEU A 1 178 ? 5.572 -19.085 -16.392 1.00 82.12 178 LEU A O 1
ATOM 1366 N N . LEU A 1 179 ? 4.004 -17.551 -15.911 1.00 78.31 179 LEU A N 1
ATOM 1367 C CA . LEU A 1 179 ? 3.719 -17.215 -17.309 1.00 78.31 179 LEU A CA 1
ATOM 1368 C C . LEU A 1 179 ? 4.939 -16.619 -18.027 1.00 78.31 179 LEU A C 1
ATOM 1370 O O . LEU A 1 179 ? 5.191 -16.985 -19.173 1.00 78.31 179 LEU A O 1
ATOM 1374 N N . LEU A 1 180 ? 5.728 -15.758 -17.371 1.00 75.19 180 LEU A N 1
ATOM 1375 C CA . LEU A 1 180 ? 6.983 -15.257 -17.950 1.00 75.19 180 LEU A CA 1
ATOM 1376 C C . LEU A 1 180 ? 7.991 -16.379 -18.197 1.00 75.19 180 LEU A C 1
ATOM 1378 O O . LEU A 1 180 ? 8.616 -16.399 -19.253 1.00 75.19 180 LEU A O 1
ATOM 1382 N N . GLY A 1 181 ? 8.119 -17.325 -17.263 1.00 74.94 181 GLY A N 1
ATOM 1383 C CA . GLY A 1 181 ? 8.993 -18.488 -17.432 1.00 74.94 181 GLY A CA 1
ATOM 1384 C C . GLY A 1 181 ? 8.613 -19.358 -18.635 1.00 74.94 181 GLY A C 1
ATOM 1385 O O . GLY A 1 181 ? 9.492 -19.913 -19.289 1.00 74.94 181 GLY A O 1
ATOM 1386 N N . ILE A 1 182 ? 7.316 -19.437 -18.955 1.00 82.56 182 ILE A N 1
ATOM 1387 C CA . ILE A 1 182 ? 6.803 -20.149 -20.135 1.00 82.56 182 ILE A CA 1
ATOM 1388 C C . ILE A 1 182 ? 7.045 -19.347 -21.422 1.00 82.56 182 ILE A C 1
ATOM 1390 O O . ILE A 1 182 ? 7.415 -19.928 -22.439 1.00 82.56 182 ILE A O 1
ATOM 1394 N N . ILE A 1 183 ? 6.818 -18.030 -21.399 1.00 79.25 183 ILE A N 1
ATOM 1395 C CA . ILE A 1 183 ? 6.907 -17.168 -22.590 1.00 79.25 183 ILE A CA 1
ATOM 1396 C C . ILE A 1 183 ? 8.356 -16.889 -22.999 1.00 79.25 183 ILE A C 1
ATOM 1398 O O . ILE A 1 183 ? 8.611 -16.753 -24.192 1.00 79.25 183 ILE A O 1
ATOM 1402 N N . GLN A 1 184 ? 9.275 -16.799 -22.031 1.00 84.56 184 GLN A N 1
ATOM 1403 C CA . GLN A 1 184 ? 10.686 -16.437 -22.228 1.00 84.56 184 GLN A CA 1
ATOM 1404 C C . GLN A 1 184 ? 10.831 -15.137 -23.044 1.00 84.56 184 GLN A C 1
ATOM 1406 O O . GLN A 1 184 ? 11.124 -15.177 -24.238 1.00 84.56 184 GLN A O 1
ATOM 1411 N N . PRO A 1 185 ? 10.570 -13.962 -22.433 1.00 68.25 185 PRO A N 1
ATOM 1412 C CA . PRO A 1 185 ? 10.475 -12.674 -23.130 1.00 68.25 185 PRO A CA 1
ATOM 1413 C C . PRO A 1 185 ? 11.651 -12.336 -24.048 1.00 68.25 185 PRO A C 1
ATOM 1415 O O . PRO A 1 185 ? 11.457 -11.688 -25.073 1.00 68.25 185 PRO A O 1
ATOM 1418 N N . ASP A 1 186 ? 12.850 -12.783 -23.688 1.00 73.88 186 ASP A N 1
ATOM 1419 C CA . ASP A 1 186 ? 14.099 -12.621 -24.431 1.00 73.88 186 ASP A CA 1
ATOM 1420 C C . ASP A 1 186 ? 14.140 -13.420 -25.745 1.00 73.88 186 ASP A C 1
ATOM 1422 O O . ASP A 1 186 ? 14.837 -13.034 -26.681 1.00 73.88 186 ASP A O 1
ATOM 1426 N N . GLN A 1 187 ? 13.351 -14.491 -25.844 1.00 81.56 187 GLN A N 1
ATOM 1427 C CA . GLN A 1 187 ? 13.218 -15.334 -27.036 1.00 81.56 187 GLN A CA 1
ATOM 1428 C C . GLN A 1 187 ? 12.070 -14.884 -27.958 1.00 81.56 187 GLN A C 1
ATOM 1430 O O . GLN A 1 187 ? 11.926 -15.369 -29.085 1.00 81.56 187 GLN A O 1
ATOM 1435 N N . VAL A 1 188 ? 11.233 -13.941 -27.510 1.00 77.38 188 VAL A N 1
ATOM 1436 C CA . VAL A 1 188 ? 10.090 -13.451 -28.285 1.00 77.38 188 VAL A CA 1
ATOM 1437 C C . VAL A 1 188 ? 10.568 -12.454 -29.339 1.00 77.38 188 VAL A C 1
ATOM 1439 O O . VAL A 1 188 ? 10.980 -11.339 -29.027 1.00 77.38 188 VAL A O 1
ATOM 1442 N N . GLN A 1 189 ? 10.454 -12.819 -30.622 1.00 85.06 189 GLN A N 1
ATOM 1443 C CA . GLN A 1 189 ? 10.797 -11.899 -31.710 1.00 85.06 189 GLN A CA 1
ATOM 1444 C C . GLN A 1 189 ? 9.957 -10.607 -31.618 1.00 85.06 189 GLN A C 1
ATOM 1446 O O . GLN A 1 189 ? 8.725 -10.707 -31.517 1.00 85.06 189 GLN A O 1
ATOM 1451 N N . PRO A 1 190 ? 10.561 -9.405 -31.745 1.00 76.81 190 PRO A N 1
ATOM 1452 C CA . PRO A 1 190 ? 9.856 -8.126 -31.583 1.00 76.81 190 PRO A CA 1
ATOM 1453 C C . PRO A 1 190 ? 8.648 -7.922 -32.509 1.00 76.81 190 PRO A C 1
ATOM 1455 O O . PRO A 1 190 ? 7.735 -7.175 -32.180 1.00 76.81 190 PRO A O 1
ATOM 1458 N N . ARG A 1 191 ? 8.622 -8.592 -33.671 1.00 82.69 191 ARG A N 1
ATOM 1459 C CA . ARG A 1 191 ? 7.513 -8.534 -34.644 1.00 82.69 191 ARG A CA 1
ATOM 1460 C C . ARG A 1 191 ? 6.494 -9.666 -34.498 1.00 82.69 191 ARG A C 1
ATOM 1462 O O . ARG A 1 191 ? 5.567 -9.762 -35.299 1.00 82.69 191 ARG A O 1
ATOM 1469 N N . SER A 1 192 ? 6.658 -10.548 -33.516 1.00 89.75 192 SER A N 1
ATOM 1470 C CA . SER A 1 192 ? 5.707 -11.632 -33.292 1.00 89.75 192 SER A CA 1
ATOM 1471 C C . SER A 1 192 ? 4.386 -11.095 -32.735 1.00 89.75 192 SER A C 1
ATOM 1473 O O . SER A 1 192 ? 4.349 -10.141 -31.958 1.00 89.75 192 SER A O 1
ATOM 1475 N N . ARG A 1 19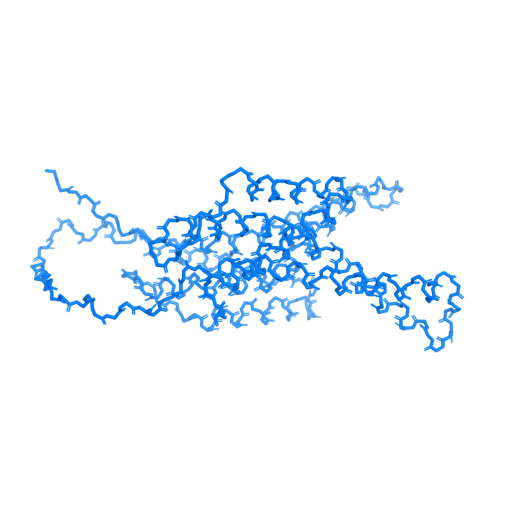3 ? 3.283 -11.781 -33.049 1.00 83.75 193 ARG A N 1
ATOM 1476 C CA . ARG A 1 193 ? 1.955 -11.491 -32.479 1.00 83.75 193 ARG A CA 1
ATOM 1477 C C . ARG A 1 193 ? 1.871 -11.653 -30.953 1.00 83.75 193 ARG A C 1
ATOM 1479 O O . ARG A 1 193 ? 0.828 -11.353 -30.388 1.00 83.75 193 ARG A O 1
ATOM 1486 N N . PHE A 1 194 ? 2.928 -12.143 -30.301 1.00 81.56 194 PHE A N 1
ATOM 1487 C CA . PHE A 1 194 ? 3.004 -12.369 -28.855 1.00 81.56 194 PHE A CA 1
ATOM 1488 C C . PHE A 1 194 ? 3.894 -11.350 -28.125 1.00 81.56 194 PHE A C 1
ATOM 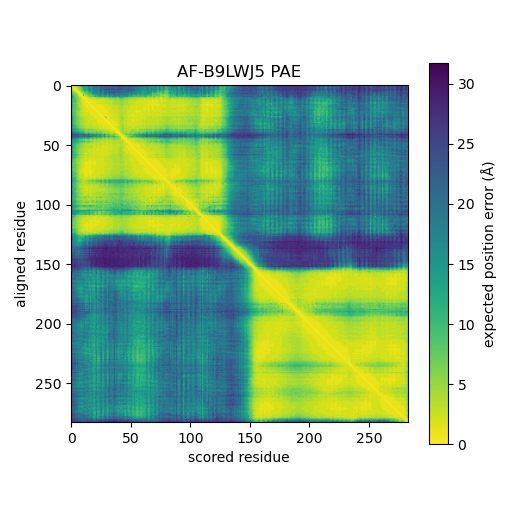1490 O O . PHE A 1 194 ? 3.909 -11.338 -26.896 1.00 81.56 194 PHE A O 1
ATOM 1497 N N . ALA A 1 195 ? 4.589 -10.463 -28.849 1.00 78.06 195 ALA A N 1
ATOM 1498 C CA . ALA A 1 195 ? 5.455 -9.444 -28.252 1.00 78.06 195 ALA A CA 1
ATOM 1499 C C . ALA A 1 195 ? 4.695 -8.526 -27.278 1.00 78.06 195 ALA A C 1
ATOM 1501 O O . ALA A 1 195 ? 5.180 -8.242 -26.184 1.00 78.06 195 ALA A O 1
ATOM 1502 N N . TRP A 1 196 ? 3.465 -8.127 -27.625 1.00 80.25 196 TRP A N 1
ATOM 1503 C CA . TRP A 1 196 ? 2.626 -7.301 -26.750 1.00 80.25 196 TRP A CA 1
ATOM 1504 C C . TRP A 1 196 ? 2.215 -8.037 -25.467 1.00 80.25 196 TRP A C 1
ATOM 1506 O O . TRP A 1 196 ? 2.198 -7.433 -24.400 1.00 80.25 196 TRP A O 1
ATOM 1516 N N . LEU A 1 197 ? 1.925 -9.341 -25.545 1.00 81.12 197 LEU A N 1
ATOM 1517 C CA . LEU A 1 197 ? 1.533 -10.144 -24.385 1.00 81.12 197 LEU A CA 1
ATOM 1518 C C . LEU A 1 197 ? 2.710 -10.293 -23.414 1.00 81.12 197 LEU A C 1
ATOM 1520 O O . LEU A 1 197 ? 2.546 -10.091 -22.213 1.00 81.12 197 LEU A O 1
ATOM 1524 N N . SER A 1 198 ? 3.902 -10.577 -23.945 1.00 77.31 198 SER A N 1
ATOM 1525 C CA . SER A 1 198 ? 5.150 -10.616 -23.174 1.00 77.31 198 SER A CA 1
ATOM 1526 C C . SER A 1 198 ? 5.418 -9.287 -22.459 1.00 77.31 198 SER A C 1
ATOM 1528 O O . SER A 1 198 ? 5.701 -9.268 -21.258 1.00 77.31 198 SER A O 1
ATOM 1530 N N . LEU A 1 199 ? 5.240 -8.162 -23.162 1.00 77.00 199 LEU A N 1
ATOM 1531 C CA . LEU A 1 199 ? 5.381 -6.824 -22.588 1.00 77.00 199 LEU A CA 1
ATOM 1532 C C . LEU A 1 199 ? 4.369 -6.575 -21.460 1.00 77.00 199 LEU A C 1
ATOM 1534 O O . LEU A 1 199 ? 4.763 -6.140 -20.381 1.00 77.00 199 LEU A O 1
ATOM 1538 N N . VAL A 1 200 ? 3.085 -6.876 -21.682 1.00 78.31 200 VAL A N 1
ATOM 1539 C CA . VAL A 1 200 ? 2.023 -6.690 -20.677 1.00 78.31 200 VAL A CA 1
ATOM 1540 C C . VAL A 1 200 ? 2.307 -7.506 -19.420 1.00 78.31 200 VAL A C 1
ATOM 1542 O O . VAL A 1 200 ? 2.218 -6.969 -18.319 1.00 78.31 200 VAL A O 1
ATOM 1545 N N . ILE A 1 201 ? 2.686 -8.778 -19.565 1.00 78.44 201 ILE A N 1
ATOM 1546 C CA . ILE A 1 201 ? 2.995 -9.639 -18.418 1.00 78.44 201 ILE A CA 1
ATOM 1547 C C . ILE A 1 201 ? 4.265 -9.151 -17.714 1.00 78.44 201 ILE A C 1
ATOM 1549 O O . ILE A 1 201 ? 4.309 -9.140 -16.489 1.00 78.44 201 ILE A O 1
ATOM 1553 N N . THR A 1 202 ? 5.276 -8.687 -18.452 1.00 79.12 202 THR A N 1
ATOM 1554 C CA . THR A 1 202 ? 6.501 -8.130 -17.859 1.00 79.12 202 THR A CA 1
ATOM 1555 C C . THR A 1 202 ? 6.188 -6.891 -17.026 1.00 79.12 202 THR A C 1
ATOM 1557 O O . THR A 1 202 ? 6.572 -6.825 -15.859 1.00 79.12 202 THR A O 1
ATOM 1560 N N . VAL A 1 203 ? 5.435 -5.940 -17.587 1.00 77.38 203 VAL A N 1
ATOM 1561 C CA . VAL A 1 203 ? 4.988 -4.742 -16.864 1.00 77.38 203 VAL A CA 1
ATOM 1562 C C . VAL A 1 203 ? 4.171 -5.148 -15.642 1.00 77.38 203 VAL A C 1
ATOM 1564 O O . VAL A 1 203 ? 4.468 -4.698 -14.540 1.00 77.38 203 VAL A O 1
ATOM 1567 N N . PHE A 1 204 ? 3.198 -6.046 -15.800 1.00 81.19 204 PHE A N 1
ATOM 1568 C CA . PHE A 1 204 ? 2.385 -6.534 -14.691 1.00 81.19 204 PHE A CA 1
ATOM 1569 C C . PHE A 1 204 ? 3.231 -7.155 -13.571 1.00 81.19 204 PHE A C 1
ATOM 1571 O O . PHE A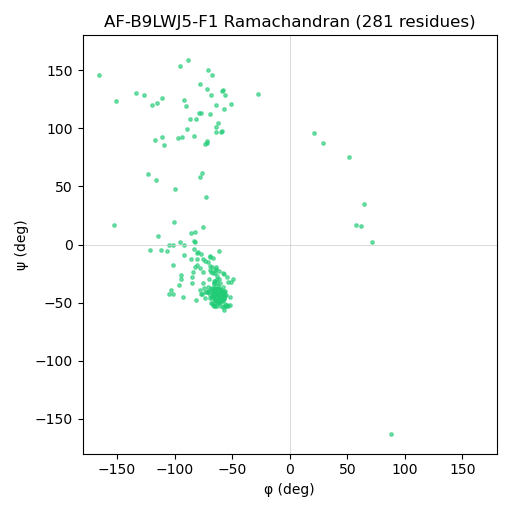 1 204 ? 3.025 -6.828 -12.407 1.00 81.19 204 PHE A O 1
ATOM 1578 N N . THR A 1 205 ? 4.209 -8.003 -13.896 1.00 79.00 205 THR A N 1
ATOM 1579 C CA . THR A 1 205 ? 5.097 -8.637 -12.909 1.00 79.00 205 THR A CA 1
ATOM 1580 C C . THR A 1 205 ? 5.934 -7.609 -12.161 1.00 79.00 205 THR A C 1
ATOM 1582 O O . THR A 1 205 ? 6.088 -7.710 -10.941 1.00 79.00 205 THR A O 1
ATOM 1585 N N . VAL A 1 206 ? 6.438 -6.591 -12.862 1.00 80.44 206 VAL A N 1
ATOM 1586 C CA . VAL A 1 206 ? 7.143 -5.468 -12.239 1.00 80.44 206 VAL A CA 1
ATOM 1587 C C . VAL A 1 206 ? 6.209 -4.766 -11.249 1.00 80.44 206 VAL A C 1
ATOM 1589 O O . VAL A 1 206 ? 6.535 -4.685 -10.067 1.00 80.44 206 VAL A O 1
ATOM 1592 N N . LEU A 1 207 ? 5.010 -4.363 -11.683 1.00 78.50 207 LEU A N 1
ATOM 1593 C CA . LEU A 1 207 ? 4.001 -3.725 -10.825 1.00 78.50 207 LEU A CA 1
ATOM 1594 C C . LEU A 1 207 ? 3.621 -4.579 -9.610 1.00 78.50 207 LEU A C 1
ATOM 1596 O O . LEU A 1 207 ? 3.527 -4.074 -8.493 1.00 78.50 207 LEU A O 1
ATOM 1600 N N . ALA A 1 208 ? 3.430 -5.879 -9.811 1.00 79.75 208 ALA A N 1
ATOM 1601 C CA . ALA A 1 208 ? 3.100 -6.817 -8.751 1.00 79.75 208 ALA A CA 1
ATOM 1602 C C . ALA A 1 208 ? 4.253 -6.963 -7.746 1.00 79.75 208 ALA A C 1
ATOM 1604 O O . ALA A 1 208 ? 4.000 -7.009 -6.545 1.00 79.75 208 ALA A O 1
ATOM 1605 N N . THR A 1 209 ? 5.510 -6.942 -8.202 1.00 82.06 209 THR A N 1
ATOM 1606 C CA . THR A 1 209 ? 6.693 -6.920 -7.321 1.00 82.06 209 THR A CA 1
ATOM 1607 C C . THR A 1 209 ? 6.679 -5.681 -6.425 1.00 82.06 209 THR A C 1
ATOM 1609 O O . THR A 1 209 ? 6.877 -5.785 -5.216 1.00 82.06 209 THR A O 1
ATOM 1612 N N . PHE A 1 210 ? 6.376 -4.509 -6.989 1.00 76.56 210 PHE A N 1
ATOM 1613 C CA . PHE A 1 210 ? 6.230 -3.275 -6.211 1.00 76.56 210 PHE A CA 1
ATOM 1614 C C . PHE A 1 210 ? 5.079 -3.351 -5.208 1.00 76.56 210 PHE A C 1
ATOM 1616 O O . PHE A 1 210 ? 5.247 -2.984 -4.044 1.00 76.56 210 PHE A O 1
ATOM 1623 N N . ALA A 1 211 ? 3.921 -3.859 -5.635 1.0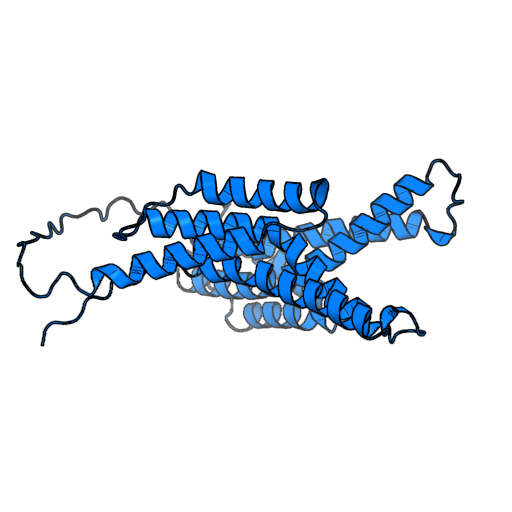0 79.56 211 ALA A N 1
ATOM 1624 C CA . ALA A 1 211 ? 2.779 -4.048 -4.752 1.00 79.56 211 ALA A CA 1
ATOM 1625 C C . ALA A 1 211 ? 3.140 -4.953 -3.566 1.00 79.56 211 ALA A C 1
ATOM 1627 O O . ALA A 1 211 ? 2.771 -4.631 -2.441 1.00 79.56 211 ALA A O 1
ATOM 1628 N N . GLN A 1 212 ? 3.922 -6.019 -3.780 1.00 84.75 212 GLN A N 1
ATOM 1629 C CA . GLN A 1 212 ? 4.411 -6.867 -2.688 1.00 84.75 212 GLN A CA 1
ATOM 1630 C C . GLN A 1 212 ? 5.248 -6.078 -1.679 1.00 84.75 212 GLN A C 1
ATOM 1632 O O . GLN A 1 212 ? 4.976 -6.160 -0.487 1.00 84.75 212 GLN A O 1
ATOM 1637 N N . PHE A 1 213 ? 6.183 -5.237 -2.131 1.00 82.88 213 PHE A N 1
ATOM 1638 C CA . PHE A 1 213 ? 6.977 -4.391 -1.229 1.00 82.88 213 PHE A CA 1
ATOM 1639 C C . PHE A 1 213 ? 6.117 -3.493 -0.327 1.00 82.88 213 PHE A C 1
ATOM 1641 O O . PHE A 1 213 ? 6.425 -3.339 0.854 1.00 82.88 213 PHE A O 1
ATOM 1648 N N . VAL A 1 214 ? 5.034 -2.923 -0.864 1.00 83.12 214 VAL A N 1
ATOM 1649 C CA . VAL A 1 214 ? 4.093 -2.085 -0.098 1.00 83.12 214 VAL A CA 1
ATOM 1650 C C . VAL A 1 214 ? 3.200 -2.929 0.815 1.00 83.12 214 VAL A C 1
ATOM 1652 O O . VAL A 1 214 ? 2.890 -2.524 1.935 1.00 83.12 214 VAL A O 1
ATOM 1655 N N . LEU A 1 215 ? 2.781 -4.106 0.356 1.00 86.62 215 LEU A N 1
ATOM 1656 C CA . LEU A 1 215 ? 1.881 -4.991 1.089 1.00 86.62 215 LEU A CA 1
ATOM 1657 C C . LEU A 1 215 ? 2.574 -5.725 2.245 1.00 86.62 215 LEU A C 1
ATOM 1659 O O . LEU A 1 215 ? 1.899 -6.057 3.214 1.00 86.62 215 LEU A O 1
ATOM 1663 N N . THR A 1 216 ? 3.894 -5.906 2.215 1.00 89.00 216 THR A N 1
ATOM 1664 C CA . THR A 1 216 ? 4.664 -6.540 3.300 1.00 89.00 216 THR A CA 1
ATOM 1665 C C . THR A 1 216 ? 4.497 -5.858 4.671 1.00 89.00 216 THR A C 1
ATOM 1667 O O . THR A 1 216 ? 4.130 -6.533 5.644 1.00 89.00 216 THR A O 1
ATOM 1670 N N . PRO A 1 217 ? 4.711 -4.534 4.828 1.00 87.00 217 PRO A N 1
ATOM 1671 C CA . PRO A 1 217 ? 4.455 -3.872 6.107 1.00 87.00 217 PRO A CA 1
ATOM 1672 C C . PRO A 1 217 ? 2.964 -3.871 6.470 1.00 87.00 217 PRO A C 1
ATOM 1674 O O . PRO A 1 217 ? 2.633 -4.007 7.648 1.00 87.00 217 PRO A O 1
ATOM 1677 N N . VAL A 1 218 ? 2.062 -3.790 5.481 1.00 87.88 218 VAL A N 1
ATOM 1678 C CA . VAL A 1 218 ? 0.607 -3.868 5.706 1.00 87.88 218 VAL A CA 1
ATOM 1679 C C . VAL A 1 218 ? 0.221 -5.225 6.286 1.00 87.88 218 VAL A C 1
ATOM 1681 O O . VAL A 1 218 ? -0.481 -5.256 7.294 1.00 87.88 218 VAL A O 1
ATOM 1684 N N . PHE A 1 219 ? 0.718 -6.327 5.720 1.00 94.94 219 PHE A N 1
ATOM 1685 C CA . PHE A 1 219 ? 0.528 -7.682 6.237 1.00 94.94 219 PHE A CA 1
ATOM 1686 C C . PHE A 1 219 ? 1.011 -7.790 7.678 1.00 94.94 219 PHE A C 1
ATOM 1688 O O . PHE A 1 219 ? 0.270 -8.230 8.556 1.00 94.94 219 PHE A O 1
ATOM 1695 N N . SER A 1 220 ? 2.245 -7.350 7.924 1.00 94.88 220 SER A N 1
ATOM 1696 C CA . SER A 1 220 ? 2.908 -7.495 9.220 1.00 94.88 220 SER A CA 1
ATOM 1697 C C . SER A 1 220 ? 2.156 -6.733 10.313 1.00 94.88 220 SER A C 1
ATOM 1699 O O . SER A 1 220 ? 1.828 -7.291 11.362 1.00 94.88 220 SER A O 1
ATOM 1701 N N . LEU A 1 221 ? 1.814 -5.469 10.043 1.00 91.75 221 LEU A N 1
ATOM 1702 C CA . LEU A 1 221 ? 1.047 -4.636 10.965 1.00 91.75 221 LEU A CA 1
ATOM 1703 C C . LEU A 1 221 ? -0.369 -5.184 11.170 1.00 91.75 221 LEU A C 1
ATOM 1705 O O . LEU A 1 221 ? -0.844 -5.254 12.301 1.00 91.75 221 LEU A O 1
ATOM 1709 N N . SER A 1 222 ? -1.031 -5.603 10.093 1.00 94.31 222 SER A N 1
ATOM 1710 C CA . SER A 1 222 ? -2.397 -6.123 10.154 1.00 94.31 222 SER A CA 1
ATOM 1711 C C . SER A 1 222 ? -2.476 -7.420 10.947 1.00 94.31 222 SER A C 1
ATOM 1713 O O . SER A 1 222 ? -3.364 -7.552 11.781 1.00 94.31 222 SER A O 1
ATOM 1715 N N . LEU A 1 223 ? -1.530 -8.345 10.761 1.00 97.06 223 LEU A N 1
ATOM 1716 C CA . LEU A 1 223 ? -1.465 -9.587 11.532 1.00 97.06 223 LEU A CA 1
ATOM 1717 C C . LEU A 1 223 ? -1.258 -9.310 13.025 1.00 97.06 223 LEU A C 1
ATOM 1719 O O . LEU A 1 223 ? -1.950 -9.893 13.859 1.00 97.06 223 LEU A O 1
ATOM 1723 N N . TYR A 1 224 ? -0.355 -8.386 13.365 1.00 96.25 224 TYR A N 1
ATOM 1724 C CA . TYR A 1 224 ? -0.122 -7.978 14.750 1.00 96.25 224 TYR A CA 1
ATOM 1725 C C . TYR A 1 224 ? -1.371 -7.347 15.391 1.00 96.25 224 TYR A C 1
ATOM 1727 O O . TYR A 1 224 ? -1.771 -7.722 16.497 1.00 96.25 224 TYR A O 1
ATOM 1735 N N . LEU A 1 225 ? -2.014 -6.403 14.696 1.00 94.12 225 LEU A N 1
ATOM 1736 C CA . LEU A 1 225 ? -3.188 -5.697 15.211 1.00 94.12 225 LEU A CA 1
ATOM 1737 C C . LEU A 1 225 ? -4.431 -6.593 15.284 1.00 94.12 225 LEU A C 1
ATOM 1739 O O . LEU A 1 225 ? -5.164 -6.507 16.272 1.00 94.12 225 LEU A O 1
ATOM 1743 N N . ASP A 1 226 ? -4.664 -7.455 14.288 1.00 95.50 226 ASP A N 1
ATOM 1744 C CA . ASP A 1 226 ? -5.785 -8.404 14.295 1.00 95.50 226 ASP A CA 1
ATOM 1745 C C . ASP A 1 226 ? -5.646 -9.372 15.471 1.00 95.50 226 ASP A C 1
ATOM 1747 O O . ASP A 1 226 ? -6.563 -9.495 16.279 1.00 95.50 226 ASP A O 1
ATOM 1751 N N . GLN A 1 227 ? -4.462 -9.964 15.650 1.00 96.50 227 GLN A N 1
ATOM 1752 C CA . GLN A 1 227 ? -4.193 -10.890 16.748 1.00 96.50 227 GLN A CA 1
ATOM 1753 C C . GLN A 1 227 ? -4.391 -10.244 18.120 1.00 96.50 227 GLN A C 1
ATOM 1755 O O . GLN A 1 227 ? -5.005 -10.853 19.000 1.00 96.50 227 GLN A O 1
ATOM 1760 N N . ARG A 1 228 ? -3.899 -9.016 18.313 1.00 95.44 228 ARG A N 1
ATOM 1761 C CA . ARG A 1 228 ? -4.070 -8.298 19.580 1.00 95.44 228 ARG A CA 1
ATOM 1762 C C . ARG A 1 228 ? -5.542 -8.016 19.881 1.00 95.44 228 ARG A C 1
ATOM 1764 O O . ARG A 1 228 ? -5.945 -8.169 21.030 1.00 95.44 228 ARG A O 1
ATOM 1771 N N . ARG A 1 229 ? -6.333 -7.628 18.874 1.00 93.50 229 ARG A N 1
ATOM 1772 C CA . ARG A 1 229 ? -7.772 -7.360 19.039 1.00 93.50 229 ARG A CA 1
ATOM 1773 C C . ARG A 1 229 ? -8.576 -8.620 19.304 1.00 93.50 229 ARG A C 1
ATOM 1775 O O . ARG A 1 229 ? -9.363 -8.624 20.239 1.00 93.50 229 ARG A O 1
ATOM 1782 N N . VAL A 1 230 ? -8.339 -9.685 18.540 1.00 94.44 230 VAL A N 1
ATOM 1783 C CA . VAL A 1 230 ? -9.013 -10.976 18.746 1.00 94.44 230 VAL A CA 1
ATOM 1784 C C . VAL A 1 230 ? -8.758 -11.491 20.158 1.00 94.44 230 VAL A C 1
ATOM 1786 O O . VAL A 1 230 ? -9.689 -11.889 20.840 1.00 94.44 230 VAL A O 1
ATOM 1789 N N . ARG A 1 231 ? -7.513 -11.412 20.640 1.00 94.62 231 ARG A N 1
ATOM 1790 C CA . ARG A 1 231 ? -7.169 -11.863 21.993 1.00 94.62 231 ARG A CA 1
ATOM 1791 C C . ARG A 1 231 ? -7.825 -11.037 23.105 1.00 94.62 231 ARG A C 1
ATOM 1793 O O . ARG A 1 231 ? -8.039 -11.576 24.182 1.00 94.62 231 ARG A O 1
ATOM 1800 N N . ALA A 1 232 ? -8.059 -9.749 22.868 1.00 93.06 232 ALA A N 1
ATOM 1801 C CA . ALA A 1 232 ? -8.689 -8.848 23.830 1.00 93.06 232 ALA A CA 1
ATOM 1802 C C . ALA A 1 232 ? -10.224 -8.925 23.813 1.00 93.06 232 ALA A C 1
ATOM 1804 O O . ALA A 1 232 ? -10.865 -8.224 24.586 1.00 93.06 232 ALA A O 1
ATOM 1805 N N . SER A 1 233 ? -10.808 -9.708 22.904 1.00 91.31 233 SER A N 1
ATOM 1806 C CA . SER A 1 233 ? -12.252 -9.852 22.783 1.00 91.31 233 SER A CA 1
ATOM 1807 C C . SER A 1 233 ? -12.739 -11.022 23.628 1.00 91.31 233 SER A C 1
ATOM 1809 O O . SER A 1 233 ? -12.311 -12.152 23.415 1.00 91.31 233 SER A O 1
ATOM 1811 N N . ASP A 1 234 ? -13.690 -10.757 24.522 1.00 89.69 234 ASP A N 1
ATOM 1812 C CA . ASP A 1 234 ? -14.371 -11.795 25.308 1.00 89.69 234 ASP A CA 1
ATOM 1813 C C . ASP A 1 234 ? -15.437 -12.550 24.489 1.00 89.69 234 ASP A C 1
ATOM 1815 O O . ASP A 1 234 ? -15.981 -13.558 24.931 1.00 89.69 234 ASP A O 1
ATOM 1819 N N . ALA A 1 235 ? -15.729 -12.081 23.270 1.00 87.00 235 ALA A N 1
ATOM 1820 C CA . ALA A 1 235 ? -16.734 -12.664 22.383 1.00 87.00 235 ALA A CA 1
ATOM 1821 C C . ALA A 1 235 ? -16.239 -13.902 21.612 1.00 87.00 235 ALA A C 1
ATOM 1823 O O . ALA A 1 235 ? -17.026 -14.534 20.909 1.00 87.00 235 ALA A O 1
ATOM 1824 N N . VAL A 1 236 ? -14.944 -14.233 21.689 1.00 87.62 236 VAL A N 1
ATOM 1825 C CA . VAL A 1 236 ? -14.326 -15.327 20.926 1.00 87.62 236 VAL A CA 1
ATOM 1826 C C . VAL A 1 236 ? -13.587 -16.264 21.874 1.00 87.62 236 VAL A C 1
ATOM 1828 O O . VAL A 1 236 ? -12.705 -15.841 22.613 1.00 87.62 236 VAL A O 1
ATOM 1831 N N . ASP A 1 237 ? -13.865 -17.562 21.778 1.00 92.31 237 ASP A N 1
ATOM 1832 C CA . ASP A 1 237 ? -13.230 -18.626 22.572 1.00 92.31 237 ASP A CA 1
ATOM 1833 C C . ASP A 1 237 ? -11.792 -18.979 22.130 1.00 92.31 237 ASP A C 1
ATOM 1835 O O . ASP A 1 237 ? -11.232 -20.015 22.497 1.00 92.31 237 ASP A O 1
ATOM 1839 N N . TRP A 1 238 ? -11.172 -18.114 21.327 1.00 95.06 238 TRP A N 1
ATOM 1840 C CA . TRP A 1 238 ? -9.867 -18.330 20.724 1.00 95.06 238 TRP A CA 1
ATOM 1841 C C . TRP A 1 238 ? -8.875 -17.264 21.155 1.00 95.06 238 TRP A C 1
ATOM 1843 O O . TRP A 1 238 ? -9.006 -16.083 20.836 1.00 95.06 238 TRP A O 1
ATOM 1853 N N . HIS A 1 239 ? -7.795 -17.712 21.794 1.00 95.38 239 HIS A N 1
ATOM 1854 C CA . HIS A 1 239 ? -6.700 -16.849 22.218 1.00 95.38 239 HIS A CA 1
ATOM 1855 C C . HIS A 1 239 ? -5.437 -17.132 21.391 1.00 95.38 239 HIS A C 1
ATOM 1857 O O . HIS A 1 239 ? -4.644 -18.016 21.737 1.00 95.38 239 HIS A O 1
ATOM 1863 N N . PRO A 1 240 ? -5.212 -16.398 20.283 1.00 94.31 240 PRO A N 1
ATOM 1864 C CA . PRO A 1 240 ? -4.026 -16.587 19.464 1.00 94.31 240 PRO A CA 1
ATOM 1865 C C . PRO A 1 240 ? -2.737 -16.361 20.272 1.00 94.31 240 PRO A C 1
ATOM 1867 O O . PRO A 1 240 ? -2.588 -15.353 20.969 1.00 94.31 240 PRO A O 1
ATOM 1870 N N . ASN A 1 241 ? -1.783 -17.293 20.150 1.00 97.31 241 ASN A N 1
ATOM 1871 C CA . ASN A 1 241 ? -0.522 -17.269 20.896 1.00 97.31 241 ASN A CA 1
ATOM 1872 C C . ASN A 1 241 ? 0.254 -15.957 20.665 1.00 97.31 241 ASN A C 1
ATOM 1874 O O . ASN A 1 241 ? 0.510 -15.554 19.531 1.00 97.31 241 ASN A O 1
ATOM 1878 N N . GLN A 1 242 ? 0.655 -15.321 21.766 1.00 95.06 242 GLN A N 1
ATOM 1879 C CA . GLN A 1 242 ? 1.265 -13.991 21.786 1.00 95.06 242 GLN A CA 1
ATOM 1880 C C . GLN A 1 242 ? 2.686 -13.906 21.231 1.00 95.06 242 GLN A C 1
ATOM 1882 O O . GLN A 1 242 ? 3.166 -12.808 20.986 1.00 95.06 242 GLN A O 1
ATOM 1887 N N . LEU A 1 243 ? 3.365 -15.038 21.065 1.00 96.88 243 LEU A N 1
ATOM 1888 C CA . LEU A 1 243 ? 4.715 -15.094 20.512 1.00 96.88 243 LEU A CA 1
ATOM 1889 C C . LEU A 1 243 ? 4.687 -15.519 19.045 1.00 96.88 243 LEU A C 1
ATOM 1891 O O . LEU A 1 243 ? 5.373 -14.922 18.222 1.00 96.88 243 LEU A O 1
ATOM 1895 N N . VAL A 1 244 ? 3.860 -16.511 18.703 1.00 97.75 244 VAL A N 1
ATOM 1896 C CA . VAL A 1 244 ? 3.850 -17.118 17.362 1.00 97.75 244 VAL A CA 1
ATOM 1897 C C . VAL A 1 244 ? 3.442 -16.116 16.280 1.00 97.75 244 VAL A C 1
ATOM 1899 O O . VAL A 1 244 ? 4.141 -15.980 15.279 1.00 97.75 244 VAL A O 1
ATOM 1902 N N . TRP A 1 245 ? 2.336 -15.392 16.463 1.00 97.25 245 TRP A N 1
ATOM 1903 C CA . TRP A 1 245 ? 1.820 -14.510 15.408 1.00 97.25 245 TRP A CA 1
ATOM 1904 C C . TRP A 1 245 ? 2.644 -13.233 15.218 1.00 97.25 245 TRP A C 1
ATOM 1906 O O . TRP A 1 245 ? 2.931 -12.901 14.066 1.00 97.25 245 TRP A O 1
ATOM 1916 N N . PRO A 1 246 ? 3.124 -12.558 16.283 1.00 96.12 246 PRO A N 1
ATOM 1917 C CA . PRO A 1 246 ? 4.085 -11.471 16.117 1.00 96.12 246 PRO A CA 1
ATOM 1918 C C . PRO A 1 246 ? 5.410 -11.929 15.502 1.00 96.12 246 PRO A C 1
ATOM 1920 O O . PRO A 1 246 ? 5.973 -11.202 14.688 1.00 96.12 246 PRO A O 1
ATOM 1923 N N . ALA A 1 247 ? 5.890 -13.140 15.817 1.00 97.12 247 ALA A N 1
ATOM 1924 C CA . ALA A 1 247 ? 7.073 -13.693 15.162 1.00 97.12 247 ALA A CA 1
ATOM 1925 C C . ALA A 1 247 ? 6.839 -13.906 13.658 1.00 97.12 247 ALA A C 1
ATOM 1927 O O . ALA A 1 247 ? 7.688 -13.529 12.859 1.00 97.12 247 ALA A O 1
ATOM 1928 N N . ILE A 1 248 ? 5.677 -14.430 13.249 1.00 97.69 248 ILE A N 1
ATOM 1929 C CA . ILE A 1 248 ? 5.311 -14.565 11.827 1.00 97.69 248 ILE A CA 1
ATOM 1930 C C . ILE A 1 248 ? 5.235 -13.196 11.138 1.00 97.69 248 ILE A C 1
ATOM 1932 O O . ILE A 1 248 ? 5.751 -13.049 10.031 1.00 97.69 248 ILE A O 1
ATOM 1936 N N . ALA A 1 249 ? 4.643 -12.189 11.787 1.00 94.94 249 ALA A N 1
ATOM 1937 C CA . ALA A 1 249 ? 4.611 -10.819 11.273 1.00 94.94 249 ALA A CA 1
ATOM 1938 C C . ALA A 1 249 ? 6.028 -10.250 11.088 1.00 94.94 249 ALA A C 1
ATOM 1940 O O . ALA A 1 249 ? 6.331 -9.665 10.052 1.00 94.94 249 ALA A O 1
ATOM 1941 N N . LEU A 1 250 ? 6.923 -10.471 12.055 1.00 95.00 250 LEU A N 1
ATOM 1942 C CA . LEU A 1 250 ? 8.318 -10.043 11.966 1.00 95.00 250 LEU A CA 1
ATOM 1943 C C . LEU A 1 250 ? 9.078 -10.779 10.855 1.00 95.00 250 LEU A C 1
ATOM 1945 O O . LEU A 1 250 ? 9.816 -10.152 10.101 1.00 95.00 250 LEU A O 1
ATOM 1949 N N . VAL A 1 251 ? 8.877 -12.093 10.717 1.00 94.62 251 VAL A N 1
ATOM 1950 C CA . VAL A 1 251 ? 9.453 -12.898 9.627 1.00 94.62 251 VAL A CA 1
ATOM 1951 C C . VAL A 1 251 ? 8.976 -12.390 8.265 1.00 94.62 251 VAL A C 1
ATOM 1953 O O . VAL A 1 251 ? 9.776 -12.327 7.334 1.00 94.62 251 VAL A O 1
ATOM 1956 N N . HIS A 1 252 ? 7.708 -11.983 8.146 1.00 93.19 252 HIS A N 1
ATOM 1957 C CA . HIS A 1 252 ? 7.205 -11.361 6.922 1.00 93.19 252 HIS A CA 1
ATOM 1958 C C . HIS A 1 252 ? 7.896 -10.024 6.646 1.00 93.19 252 HIS A C 1
ATOM 1960 O O . HIS A 1 252 ? 8.328 -9.776 5.531 1.00 93.19 252 HIS A O 1
ATOM 1966 N N . LEU A 1 253 ? 8.103 -9.183 7.660 1.00 88.38 253 LEU A N 1
ATOM 1967 C CA . LEU A 1 253 ? 8.846 -7.934 7.483 1.00 88.38 253 LEU A CA 1
ATOM 1968 C C . LEU A 1 253 ? 10.304 -8.179 7.046 1.00 88.38 253 LEU A C 1
ATOM 1970 O O . LEU A 1 253 ? 10.809 -7.501 6.152 1.00 88.38 253 LEU A O 1
ATOM 1974 N N . ILE A 1 254 ? 10.964 -9.194 7.616 1.00 85.62 254 ILE A N 1
ATOM 1975 C CA . ILE A 1 254 ? 12.314 -9.631 7.213 1.00 85.62 254 ILE A CA 1
ATOM 1976 C C . ILE A 1 254 ? 12.335 -10.111 5.755 1.00 85.62 254 ILE A C 1
ATOM 1978 O O . ILE A 1 254 ? 13.383 -10.046 5.107 1.00 85.62 254 ILE A O 1
ATOM 1982 N N . SER A 1 255 ? 11.196 -10.527 5.188 1.00 87.31 255 SER A N 1
ATOM 1983 C CA . SER A 1 255 ? 11.142 -10.968 3.795 1.00 87.31 255 SER A CA 1
ATOM 1984 C C . SER A 1 255 ? 11.411 -9.866 2.775 1.00 87.31 255 SER A C 1
ATOM 1986 O O . SER A 1 255 ? 11.652 -10.180 1.614 1.00 87.31 255 SER A O 1
ATOM 1988 N N . MET A 1 256 ? 11.438 -8.596 3.195 1.00 78.81 256 MET A N 1
ATOM 1989 C CA . MET A 1 256 ? 11.951 -7.497 2.369 1.00 78.81 256 MET A CA 1
ATOM 1990 C C . MET A 1 256 ? 13.455 -7.631 2.074 1.00 78.81 256 MET A C 1
ATOM 1992 O O . MET A 1 256 ? 13.932 -7.082 1.087 1.00 78.81 256 MET A O 1
ATOM 1996 N N . ILE A 1 257 ? 14.196 -8.345 2.928 1.00 74.50 257 ILE A N 1
ATOM 1997 C CA . ILE A 1 257 ? 15.638 -8.599 2.796 1.00 74.50 257 ILE A CA 1
ATOM 1998 C C . ILE A 1 257 ? 15.880 -10.042 2.339 1.00 74.50 257 ILE A C 1
ATOM 2000 O O . ILE A 1 257 ? 16.722 -10.295 1.482 1.00 74.50 257 ILE A O 1
ATOM 2004 N N . VAL A 1 258 ? 15.138 -10.995 2.912 1.00 83.44 258 VAL A N 1
ATOM 2005 C CA . VAL A 1 258 ? 15.300 -12.433 2.661 1.00 83.44 258 VAL A CA 1
ATOM 2006 C C . VAL A 1 258 ? 14.029 -12.987 2.027 1.00 83.44 258 VAL A C 1
ATOM 2008 O O . VAL A 1 258 ? 13.124 -13.440 2.724 1.00 83.44 258 VAL A O 1
ATOM 2011 N N . THR A 1 259 ? 13.950 -12.981 0.698 1.00 76.38 259 THR A N 1
ATOM 2012 C CA . THR A 1 259 ? 12.727 -13.329 -0.049 1.00 76.38 259 THR A CA 1
ATOM 2013 C C . THR A 1 259 ? 12.142 -14.696 0.332 1.00 76.38 259 THR A C 1
ATOM 2015 O O . THR A 1 259 ? 10.925 -14.864 0.351 1.00 76.38 259 THR A O 1
ATOM 2018 N N . GLN A 1 260 ? 12.972 -15.676 0.712 1.00 81.06 260 GLN A N 1
ATOM 2019 C CA . GLN A 1 260 ? 12.521 -17.008 1.144 1.00 81.06 260 GLN A CA 1
ATOM 2020 C C . GLN A 1 260 ? 11.663 -16.967 2.422 1.00 81.06 260 GLN A C 1
ATOM 2022 O O . GLN A 1 260 ? 10.782 -17.811 2.597 1.00 81.06 260 GLN A O 1
ATOM 2027 N N . ALA A 1 261 ? 11.855 -15.965 3.289 1.00 85.19 261 ALA A N 1
ATOM 2028 C CA . ALA A 1 261 ? 11.040 -15.764 4.489 1.00 85.19 261 ALA A CA 1
ATOM 2029 C C . ALA A 1 261 ? 9.567 -15.453 4.156 1.00 85.19 261 ALA A C 1
ATOM 2031 O O . ALA A 1 261 ? 8.675 -15.691 4.977 1.00 85.19 261 ALA A O 1
ATOM 2032 N N . MET A 1 262 ? 9.290 -14.980 2.935 1.00 87.75 262 MET A N 1
ATOM 2033 C CA . MET A 1 262 ? 7.935 -14.683 2.473 1.00 87.75 262 MET A CA 1
ATOM 2034 C C . MET A 1 262 ? 7.073 -15.950 2.397 1.00 87.75 262 MET A C 1
ATOM 2036 O O . MET A 1 262 ? 5.920 -15.931 2.810 1.00 87.75 262 MET A O 1
ATOM 2040 N N . LEU A 1 263 ? 7.627 -17.081 1.945 1.00 88.88 263 LEU A N 1
ATOM 2041 C CA . LEU A 1 263 ? 6.867 -18.334 1.834 1.00 88.88 263 LEU A CA 1
ATOM 2042 C C . LEU A 1 263 ? 6.405 -18.844 3.204 1.00 88.88 263 LEU A C 1
ATOM 2044 O O . LEU A 1 263 ? 5.248 -19.231 3.371 1.00 88.88 263 LEU A O 1
ATOM 2048 N N . LEU A 1 264 ? 7.298 -18.796 4.196 1.00 91.75 264 LEU A N 1
ATOM 2049 C CA . LEU A 1 264 ? 7.000 -19.218 5.565 1.00 91.75 264 LEU A CA 1
ATOM 2050 C C . LEU A 1 264 ? 5.930 -18.330 6.205 1.00 91.75 264 LEU A C 1
ATOM 2052 O O . LEU A 1 264 ? 4.985 -18.821 6.822 1.00 91.75 264 LEU A O 1
ATOM 2056 N N . SER A 1 265 ? 6.062 -17.016 6.041 1.00 94.25 265 SER A N 1
ATOM 2057 C CA . SER A 1 265 ? 5.132 -16.055 6.631 1.00 94.25 265 SER A CA 1
ATOM 2058 C C . SER A 1 265 ? 3.755 -16.058 5.965 1.00 94.25 265 SER A C 1
ATOM 2060 O O . SER A 1 265 ? 2.751 -15.962 6.670 1.00 94.25 265 SER A O 1
ATOM 2062 N N . LEU A 1 266 ? 3.674 -16.252 4.645 1.00 94.62 266 LEU A N 1
ATOM 2063 C CA . LEU A 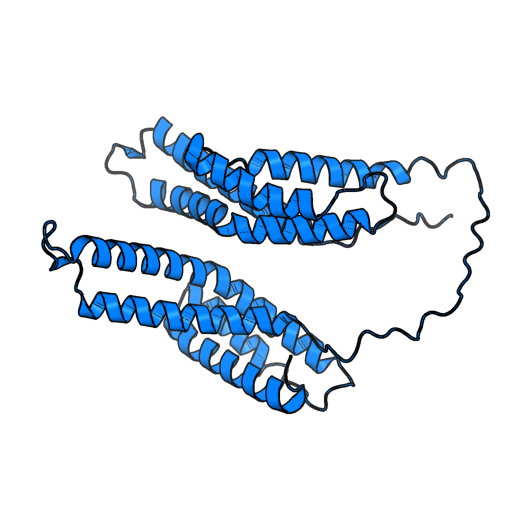1 266 ? 2.398 -16.402 3.938 1.00 94.62 266 LEU A CA 1
ATOM 2064 C C . LEU A 1 266 ? 1.674 -17.690 4.331 1.00 94.62 266 LEU A C 1
ATOM 2066 O O . LEU A 1 266 ? 0.470 -17.650 4.583 1.00 94.62 266 LEU A O 1
ATOM 2070 N N . ALA A 1 267 ? 2.393 -18.811 4.462 1.00 96.31 267 ALA A N 1
ATOM 2071 C CA . ALA A 1 267 ? 1.819 -20.041 5.010 1.00 96.31 267 ALA A CA 1
ATOM 2072 C C . ALA A 1 267 ? 1.267 -19.806 6.427 1.00 96.31 267 ALA A C 1
ATOM 2074 O O . ALA A 1 267 ? 0.139 -20.200 6.729 1.00 96.31 267 ALA A O 1
ATOM 2075 N N . GLY A 1 268 ? 2.013 -19.079 7.267 1.00 97.06 268 GLY A N 1
ATOM 2076 C CA . GLY A 1 268 ? 1.548 -18.624 8.578 1.00 97.06 268 GLY A CA 1
ATOM 2077 C C . GLY A 1 268 ? 0.266 -17.786 8.503 1.00 97.06 268 GLY A C 1
ATOM 2078 O O . GLY A 1 268 ? -0.687 -18.068 9.226 1.00 97.06 268 GLY A O 1
ATOM 2079 N N . GLY A 1 269 ? 0.198 -16.808 7.597 1.00 96.75 269 GLY A N 1
ATOM 2080 C CA . GLY A 1 269 ? -0.992 -15.981 7.370 1.00 96.75 269 GLY A CA 1
ATOM 2081 C C . GLY A 1 269 ? -2.217 -16.780 6.915 1.00 96.75 269 GLY A C 1
ATOM 2082 O O . GLY A 1 269 ? -3.319 -16.542 7.403 1.00 96.75 269 GLY A O 1
ATOM 2083 N N . ILE A 1 270 ? -2.037 -17.776 6.042 1.00 97.50 270 ILE A N 1
ATOM 2084 C CA . ILE A 1 270 ? -3.117 -18.681 5.613 1.00 97.50 270 ILE A CA 1
ATOM 2085 C C . ILE A 1 270 ? -3.634 -19.500 6.801 1.00 97.50 270 ILE A C 1
ATOM 2087 O O . ILE A 1 270 ? -4.841 -19.547 7.035 1.00 97.50 270 ILE A O 1
ATOM 2091 N N . VAL A 1 271 ? -2.734 -20.105 7.586 1.00 97.94 271 VAL A N 1
ATOM 2092 C CA . VAL A 1 271 ? -3.110 -20.873 8.786 1.00 97.94 271 VAL A CA 1
ATOM 2093 C C . VAL A 1 271 ? -3.810 -19.978 9.811 1.00 97.94 271 VAL A C 1
ATOM 2095 O O . VAL A 1 271 ? -4.787 -20.409 10.427 1.00 97.94 271 VAL A O 1
ATOM 2098 N N . TYR A 1 272 ? -3.351 -18.733 9.976 1.00 97.38 272 TYR A N 1
ATOM 2099 C CA . TYR A 1 272 ? -4.002 -17.738 10.827 1.00 97.38 272 TYR A CA 1
ATOM 2100 C C . TYR A 1 272 ? -5.444 -17.488 10.391 1.00 97.38 272 TYR A C 1
ATOM 2102 O O . TYR A 1 272 ? -6.359 -17.636 11.199 1.00 97.38 272 TYR A O 1
ATOM 2110 N N . LEU A 1 273 ? -5.653 -17.151 9.114 1.00 96.50 273 LEU A N 1
ATOM 2111 C CA . LEU A 1 273 ? -6.977 -16.860 8.564 1.00 96.50 273 LEU A CA 1
ATOM 2112 C C . LEU A 1 273 ? -7.908 -18.073 8.638 1.00 96.50 273 LEU A C 1
ATOM 2114 O O . LEU A 1 273 ? -9.079 -17.914 8.971 1.00 96.50 273 LEU A O 1
ATOM 2118 N N . TRP A 1 274 ? -7.392 -19.279 8.395 1.00 96.81 274 TRP A N 1
ATOM 2119 C CA . TRP A 1 274 ? -8.162 -20.516 8.520 1.00 96.81 274 TRP A CA 1
ATOM 2120 C C . TRP A 1 274 ? -8.634 -20.763 9.960 1.00 96.81 274 TRP A C 1
ATOM 2122 O O . TRP A 1 274 ? -9.819 -21.005 10.183 1.00 96.81 274 TRP A O 1
ATOM 2132 N N . ARG A 1 275 ? -7.744 -20.625 10.956 1.00 96.19 275 ARG A N 1
ATOM 2133 C CA . ARG A 1 275 ? -8.126 -20.750 12.376 1.00 96.19 275 ARG A CA 1
ATOM 2134 C C . ARG A 1 275 ? -9.107 -19.665 12.793 1.00 96.19 275 ARG A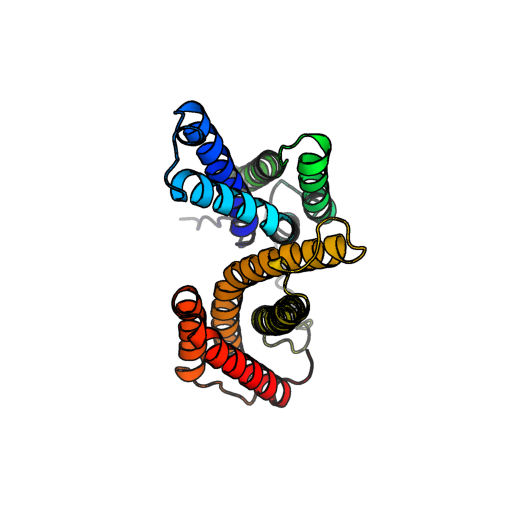 C 1
ATOM 2136 O O . ARG A 1 275 ? -10.126 -19.959 13.407 1.00 96.19 275 ARG A O 1
ATOM 2143 N N . ARG A 1 276 ? -8.824 -18.419 12.412 1.00 94.25 276 ARG A N 1
ATOM 2144 C CA . ARG A 1 276 ? -9.700 -17.276 12.668 1.00 94.25 276 ARG A CA 1
ATOM 2145 C C . ARG A 1 276 ? -11.103 -17.520 12.118 1.00 94.25 276 ARG A C 1
ATOM 2147 O O . ARG A 1 276 ? -12.073 -17.236 12.808 1.00 94.25 276 ARG A O 1
ATOM 2154 N N . HIS A 1 277 ? -11.211 -18.062 10.906 1.00 93.94 277 HIS A N 1
ATOM 2155 C CA . HIS A 1 277 ? -12.492 -18.391 10.291 1.00 93.94 277 HIS A CA 1
ATOM 2156 C C . HIS A 1 277 ? -13.269 -19.460 11.074 1.00 93.94 277 HIS A C 1
ATOM 2158 O O . HIS A 1 277 ? -14.480 -19.334 11.219 1.00 93.94 277 HIS A O 1
ATOM 2164 N N . GLY A 1 278 ? -12.586 -20.473 11.617 1.00 94.69 278 GLY A N 1
ATOM 2165 C CA . GLY A 1 278 ? -13.219 -21.519 12.427 1.00 94.69 278 GLY A CA 1
ATOM 2166 C C . GLY A 1 278 ? -13.810 -21.018 13.750 1.00 94.69 278 GLY A C 1
ATOM 2167 O O . GLY A 1 278 ? -14.845 -21.524 14.166 1.00 94.69 278 GLY A O 1
ATOM 2168 N N . HIS A 1 279 ? -13.186 -20.016 14.378 1.00 93.50 279 HIS A N 1
ATOM 2169 C CA . HIS A 1 279 ? -13.612 -19.494 15.685 1.00 93.50 279 HIS A CA 1
ATOM 2170 C C . HIS A 1 279 ? -14.519 -18.261 15.607 1.00 93.50 279 HIS A C 1
ATOM 2172 O O . HIS A 1 279 ? -15.409 -18.095 16.430 1.00 93.50 279 HIS A O 1
ATOM 2178 N N . ILE A 1 280 ? -14.300 -17.381 14.627 1.00 91.31 280 ILE A N 1
ATOM 2179 C CA . ILE A 1 280 ? -15.041 -16.113 14.491 1.00 91.31 280 ILE A CA 1
ATOM 2180 C C . ILE A 1 280 ? -16.136 -16.225 13.418 1.00 91.31 280 ILE A C 1
ATOM 2182 O O . ILE A 1 280 ? -17.067 -15.428 13.388 1.00 91.31 280 ILE A O 1
ATOM 2186 N N . GLY A 1 281 ? -16.056 -17.226 12.538 1.00 84.00 281 GLY A N 1
ATOM 2187 C CA . GLY A 1 281 ? -16.989 -17.415 11.434 1.00 84.00 281 GLY A CA 1
ATOM 2188 C C . GLY A 1 281 ? -16.596 -16.657 10.166 1.00 84.00 281 GLY A C 1
ATOM 2189 O O . GLY A 1 281 ? -15.437 -16.281 9.944 1.00 84.00 281 GLY A O 1
ATOM 2190 N N . ARG A 1 282 ? -17.568 -16.506 9.259 1.00 63.91 282 ARG A N 1
ATOM 2191 C CA . ARG A 1 282 ? -17.404 -15.678 8.055 1.00 63.91 282 ARG A CA 1
ATOM 2192 C C . ARG A 1 282 ? -17.302 -14.206 8.477 1.00 63.91 282 ARG A C 1
ATOM 2194 O O . ARG A 1 282 ? -17.923 -13.839 9.471 1.00 63.91 282 ARG A O 1
ATOM 2201 N N . PRO A 1 283 ? -16.514 -13.386 7.766 1.00 51.56 283 PRO A N 1
ATOM 2202 C CA . PRO A 1 283 ? -16.591 -11.939 7.939 1.00 51.56 283 PRO A CA 1
ATOM 2203 C C . PRO A 1 283 ? -17.998 -11.387 7.686 1.00 51.56 283 PRO A C 1
ATOM 2205 O O . PRO A 1 283 ? -18.768 -12.045 6.947 1.00 51.56 283 PRO A O 1
#

Sequence (283 aa):
MSKMNTIRLDSNWWYGVAIPPVLELVGGGGILVAGRLGLIQDGANPLTILVPGFTLLAGLFLIPVFALCLFFDARAVNQSNTSWNPRPVFWGVGSLLLPLVGVIAFSYSLLVPIAAVYLYRRFSSTSIVTDLTADNDPVIEIDNEDDSTNEPSGRVSNWWYGIAVPIVAYIVFLGAVLLLGIIQPDQVQPRSRFAWLSLVITVFTVLATFAQFVLTPVFSLSLYLDQRRVRASDAVDWHPNQLVWPAIALVHLISMIVTQAMLLSLAGGIVYLWRRHGHIGRP

Organism: Halorubrum lacusprofundi (strain ATCC 49239 / DSM 5036 / JCM 8891 / ACAM 34) (NCBI:txid416348)

Secondary structure (DSSP, 8-state):
------------THHHHHHHHHHHHHHHHHHHHHHHTTTTTSS--THHHHHHHHHHHHHHHTHHHHHHHHHHHHHHHHTTT-S----HHHHHHHHHHHHHHHHHHHSS-SHHHHHHHHHHHHHHHHHGGGGSSSS-------------S---TT---STTHHHHHHHHHHHHHHHHHHHHHHH-GGGS-TTSTTHHHHHHHHHHHHHHHHHHHHHHHHHHHHHHHHHHHHHT-TT-S----TTHHHHHHHHHHHTTT-TTHHHHHHHHHHHHHHHHHHHH---

pLDDT: mean 80.94, std 14.66, range [41.72, 97.94]

Mean predicted aligned error: 12.9 Å

Foldseek 3Di:
DDDQPQQDLPQPLLVLLPQLLVLLCQLVVLVVVCVVVCQVPPPHPVCSNCVSVLSNVLSVVSLLVNLVSQLVSLVSLLVGPWPDRRDSCCSNVVSNVQQVCCCVPPVHGCSNVSSVVSVVVSVVRSPPVSPPPPDDDDPDPPPPDDPPPCPPPQDLDPLLCLLVVLLVLVVVLVVLVVVCVVVVLVPDDCPDPCNVVNVVSVVVNVVSVSVNVVSLLSNLVSQLVSLVSNQVDPQWPDRPDPPVSNVLSVLSNCCVVVVVSVVVSSVVSVVVVVVCCVTRNDD